Protein AF-A0A356KCU0-F1 (afdb_monomer)

Mean predicted aligned error: 17.19 Å

Sequence (304 aa):
MSVVNVQDLQTGQVYPLRLGESLRIGRQDPTSQPDLPCKDPHVSRRHCELQLVAGNRIRVRDTSSYGTYINEQKVDREAYARAGDRLRLGYKYTVVILEPVAAGMPTQLEGRKPGAGDETVLTVTPGHAPSQLGKYEIERELGQGGMGVVYKAYDPDRDQPCAIKVLRDSSEDDGAERFRREARLAQLLGDYPAIVKVYDWGQVGPRALYLVMDFVDGKSLTDHIREGLDRLIGSRLVSRTARAVAYAHDKGVVHRDLKPDNVLVTRDFQVRLTDFGIAKEDGSGLTLTGMAMGTPNYMAPEQI

Foldseek 3Di:
DFKKWKAWPVVRDIDIADAFGKFWEFDDDPVADGNHHDPDPQTHSGAWMWHQYPPQKIKIAGPHPQFKDWVNHTDDRIDIDHQQIWIDTHPRGIIGIHGDDDPDDDDDPDDDDDDDDDQPPPPVDPPDDDCDDVQWGFDAWPDADPFFTKTWTARPVVRDIKIKGKGDFDPDPCLVVLLVVLLVLQQVLCVDPQEWHFDDKDDRPPGIIMIITHDAAFAFQVVCVVVPPDPVLVVVLVVLVVVSQVSSVVSVAHQQADDSRQWTAHPVRGTYGHRRPSPDDDLDDDDPPNDPPYDVVPDDPVSD

Structure (mmCIF, N/CA/C/O backbone):
data_AF-A0A356KCU0-F1
#
_entry.id   AF-A0A356KCU0-F1
#
loop_
_atom_site.group_PDB
_atom_site.id
_atom_site.type_symbol
_atom_site.label_atom_id
_atom_site.label_alt_id
_atom_site.label_comp_id
_atom_site.label_asym_id
_atom_site.label_entity_id
_atom_site.label_seq_id
_atom_site.pdbx_PDB_ins_code
_atom_site.Cartn_x
_atom_site.Cartn_y
_atom_site.Cartn_z
_atom_site.occupancy
_atom_site.B_iso_or_equiv
_atom_site.auth_seq_id
_atom_site.auth_comp_id
_atom_site.auth_asym_id
_atom_site.auth_atom_id
_atom_site.pdbx_PDB_model_num
ATOM 1 N N . MET A 1 1 ? -23.916 -17.139 27.363 1.00 55.06 1 MET A N 1
ATOM 2 C CA . MET A 1 1 ? -24.875 -16.300 26.609 1.00 55.06 1 MET A CA 1
ATOM 3 C C . MET A 1 1 ? -24.138 -15.740 25.408 1.00 55.06 1 MET A C 1
ATOM 5 O O . MET A 1 1 ? -23.040 -15.238 25.606 1.00 55.06 1 MET A O 1
ATOM 9 N N . SER A 1 2 ? -24.673 -15.878 24.192 1.00 72.31 2 SER A N 1
ATOM 10 C CA . SER A 1 2 ? -24.026 -15.317 22.999 1.00 72.31 2 SER A CA 1
ATOM 11 C C . SER A 1 2 ? -24.052 -13.792 23.076 1.00 72.31 2 SER A C 1
ATOM 13 O O . SER A 1 2 ? -25.112 -13.195 23.273 1.00 72.31 2 SER A O 1
ATOM 15 N N . VAL A 1 3 ? -22.880 -13.184 22.962 1.00 80.69 3 VAL A N 1
ATOM 16 C CA . VAL A 1 3 ? -22.674 -11.737 22.903 1.00 80.69 3 VAL A CA 1
ATOM 17 C C . VAL A 1 3 ? -21.734 -11.470 21.741 1.00 80.69 3 VAL A C 1
ATOM 19 O O . VAL A 1 3 ? -20.893 -12.305 21.442 1.00 80.69 3 VAL A O 1
ATOM 22 N N . VAL A 1 4 ? -21.897 -10.349 21.059 1.00 84.50 4 VAL A N 1
ATOM 23 C CA . VAL A 1 4 ? -20.941 -9.854 20.065 1.00 84.50 4 VAL A CA 1
ATOM 24 C C . VAL A 1 4 ? -20.615 -8.413 20.405 1.00 84.50 4 VAL A C 1
ATOM 26 O O . VAL A 1 4 ? -21.396 -7.740 21.075 1.00 84.50 4 VAL A O 1
ATOM 29 N N . ASN A 1 5 ? -19.465 -7.938 19.960 1.00 85.56 5 ASN A N 1
ATOM 30 C CA . ASN A 1 5 ? -19.033 -6.573 20.215 1.00 85.56 5 ASN A CA 1
ATOM 31 C C . ASN A 1 5 ? -19.123 -5.779 18.916 1.00 85.56 5 ASN A C 1
ATOM 33 O O . ASN A 1 5 ? -18.565 -6.189 17.908 1.00 85.56 5 ASN A O 1
ATOM 37 N N . VAL A 1 6 ? -19.817 -4.648 18.916 1.00 85.25 6 VAL A N 1
ATOM 38 C CA . VAL A 1 6 ? -19.830 -3.722 17.779 1.00 85.25 6 VAL A CA 1
ATOM 39 C C . VAL A 1 6 ? -18.851 -2.604 18.098 1.00 85.25 6 VAL A C 1
ATOM 41 O O . VAL A 1 6 ? -19.077 -1.852 19.041 1.00 85.25 6 VAL A O 1
ATOM 44 N N . GLN A 1 7 ? -17.750 -2.504 17.359 1.00 82.38 7 GLN A N 1
ATOM 45 C CA . GLN A 1 7 ? -16.756 -1.453 17.557 1.00 82.38 7 GLN A CA 1
ATOM 46 C C . GLN A 1 7 ? -16.932 -0.345 16.523 1.00 82.38 7 GLN A C 1
ATOM 48 O O . GLN A 1 7 ? -16.962 -0.592 15.318 1.00 82.38 7 GLN A O 1
ATOM 53 N N . ASP A 1 8 ? -17.013 0.887 17.006 1.00 83.94 8 ASP A N 1
ATOM 54 C CA . ASP A 1 8 ? -16.930 2.091 16.193 1.00 83.94 8 ASP A CA 1
ATOM 55 C C . ASP A 1 8 ? -15.467 2.353 15.804 1.00 83.94 8 ASP A C 1
ATOM 57 O O . ASP A 1 8 ? -14.620 2.567 16.671 1.00 83.94 8 ASP A O 1
ATOM 61 N N . LEU A 1 9 ? -15.153 2.346 14.504 1.00 70.19 9 LEU A N 1
ATOM 62 C CA . LEU A 1 9 ? -13.777 2.539 14.031 1.00 70.19 9 LEU A CA 1
ATOM 63 C C . LEU A 1 9 ? -13.319 4.002 14.069 1.00 70.19 9 LEU A C 1
ATOM 65 O O . LEU A 1 9 ? -12.126 4.273 13.952 1.00 70.19 9 LEU A O 1
ATOM 69 N N . GLN A 1 10 ? -14.242 4.954 14.205 1.00 74.56 10 GLN A N 1
ATOM 70 C CA . GLN A 1 10 ? -13.917 6.369 14.341 1.00 74.56 10 GLN A CA 1
ATOM 71 C C . GLN A 1 10 ? -13.526 6.724 15.779 1.00 74.56 10 GLN A C 1
ATOM 73 O O . GLN A 1 10 ? -12.657 7.571 15.977 1.00 74.56 10 GLN A O 1
ATOM 78 N N . THR A 1 11 ? -14.176 6.113 16.773 1.00 75.00 11 THR A N 1
ATOM 79 C CA . THR A 1 11 ? -13.967 6.434 18.198 1.00 75.00 11 THR A CA 1
ATOM 80 C C . THR A 1 11 ? -13.214 5.350 18.967 1.00 75.00 11 THR A C 1
ATOM 82 O O . THR A 1 11 ? -12.727 5.607 20.065 1.00 75.00 11 THR A O 1
ATOM 85 N N . GLY A 1 12 ? -13.124 4.138 18.416 1.00 69.06 12 GLY A N 1
ATOM 86 C CA . GLY A 1 12 ? -12.609 2.950 19.093 1.00 69.06 12 GLY A CA 1
ATOM 87 C C . GLY A 1 12 ? -13.575 2.356 20.124 1.00 69.06 12 GLY A C 1
ATOM 88 O O . GLY A 1 12 ? -13.275 1.300 20.683 1.00 69.06 12 GLY A O 1
ATOM 89 N N . GLN A 1 13 ? -14.721 2.999 20.378 1.00 73.69 13 GLN A N 1
ATOM 90 C CA . GLN A 1 13 ? -15.675 2.591 21.404 1.00 73.69 13 GLN A CA 1
ATOM 91 C C . GLN A 1 13 ? -16.367 1.277 21.028 1.00 73.69 13 GLN A C 1
ATOM 93 O O . GLN A 1 13 ? -16.769 1.070 19.882 1.00 73.69 13 GLN A O 1
ATOM 98 N N . VAL A 1 14 ? -16.514 0.390 22.012 1.00 78.56 14 VAL A N 1
ATOM 99 C CA . VAL A 1 14 ? -17.109 -0.938 21.839 1.00 78.56 14 VAL A CA 1
ATOM 100 C C . VAL A 1 14 ? -18.474 -0.996 22.512 1.00 78.56 14 VAL A C 1
ATOM 102 O O . VAL A 1 14 ? -18.628 -0.615 23.672 1.00 78.56 14 VAL A O 1
ATOM 105 N N . TYR A 1 15 ? -19.453 -1.516 21.781 1.00 87.50 15 TYR A N 1
ATOM 106 C CA . TYR A 1 15 ? -20.840 -1.655 22.195 1.00 87.50 15 TYR A CA 1
ATOM 107 C C . TYR A 1 15 ? -21.198 -3.145 22.223 1.00 87.50 15 TYR A C 1
ATOM 109 O O . TYR A 1 15 ? -21.322 -3.762 21.160 1.00 87.50 15 TYR A O 1
ATOM 117 N N . PRO A 1 16 ? -21.324 -3.760 23.410 1.00 87.62 16 PRO A N 1
ATOM 118 C CA . PRO A 1 16 ? -21.720 -5.157 23.508 1.00 87.62 16 PRO A CA 1
ATOM 119 C C . PRO A 1 16 ? -23.188 -5.317 23.100 1.00 87.62 16 PRO A C 1
ATOM 121 O O . PRO A 1 16 ? -24.044 -4.539 23.512 1.00 87.62 16 PRO A O 1
ATOM 124 N N . LEU A 1 17 ? -23.476 -6.354 22.319 1.00 87.69 17 LEU A N 1
ATOM 125 C CA . LEU A 1 17 ? -24.806 -6.703 21.832 1.00 87.69 17 LEU A CA 1
ATOM 126 C C . LEU A 1 17 ? -25.105 -8.155 22.205 1.00 87.69 17 LEU A C 1
ATOM 128 O O . LEU A 1 17 ? -24.455 -9.078 21.704 1.00 87.69 17 LEU A O 1
ATOM 132 N N . ARG A 1 18 ? -26.063 -8.376 23.109 1.00 89.12 18 ARG A N 1
ATOM 133 C CA . ARG A 1 18 ? -26.413 -9.722 23.589 1.00 89.12 18 ARG A CA 1
ATOM 134 C C . ARG A 1 18 ? -27.561 -10.321 22.788 1.00 89.12 18 ARG A C 1
ATOM 136 O O . ARG A 1 18 ? -28.313 -9.623 22.114 1.00 89.12 18 ARG A O 1
ATOM 143 N N . LEU A 1 19 ? -27.696 -11.644 22.860 1.00 87.69 19 LEU A N 1
ATOM 144 C CA . LEU A 1 19 ? -28.742 -12.370 22.144 1.00 87.69 19 LEU A CA 1
ATOM 145 C C . LEU A 1 19 ? -30.131 -11.816 22.507 1.00 87.69 19 LEU A C 1
ATOM 147 O O . LEU A 1 19 ? -30.515 -11.827 23.675 1.00 87.69 19 LEU A O 1
ATOM 151 N N . GLY A 1 20 ? -30.879 -11.367 21.498 1.00 84.00 20 GLY A N 1
ATOM 152 C CA . GLY A 1 20 ? -32.204 -10.760 21.652 1.00 84.00 20 GLY A CA 1
ATOM 153 C C . GLY A 1 20 ? -32.206 -9.236 21.827 1.00 84.00 20 GLY A C 1
ATOM 154 O O . GLY A 1 20 ? -33.248 -8.626 21.586 1.00 84.00 20 GLY A O 1
ATOM 155 N N . GLU A 1 21 ? 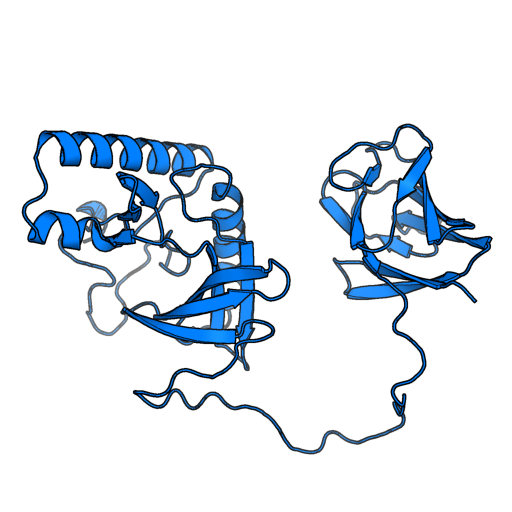-31.072 -8.615 22.164 1.00 90.44 21 GLU A N 1
ATOM 156 C CA . GLU A 1 21 ? -30.933 -7.155 22.250 1.00 90.44 21 GLU A CA 1
ATOM 157 C C . GLU A 1 21 ? -30.767 -6.524 20.865 1.00 90.44 21 GLU A C 1
ATOM 159 O O . GLU A 1 21 ? -30.233 -7.150 19.942 1.00 90.44 21 GLU A O 1
ATOM 164 N N . SER A 1 22 ? -31.197 -5.266 20.750 1.00 92.94 22 SER A N 1
ATOM 165 C CA . SER A 1 22 ? -30.992 -4.426 19.571 1.00 92.94 22 SER A CA 1
ATOM 166 C C . SER A 1 22 ? -30.075 -3.244 19.898 1.00 92.94 22 SER A C 1
ATOM 168 O O . SER A 1 22 ? -30.222 -2.627 20.949 1.00 92.94 22 SER A O 1
ATOM 170 N N . LEU A 1 23 ? -29.182 -2.894 18.973 1.00 95.06 23 LEU A N 1
ATOM 171 C CA . LEU A 1 23 ? -28.334 -1.704 19.004 1.00 95.06 23 LEU A CA 1
ATOM 172 C C . LEU A 1 23 ? -28.732 -0.778 17.852 1.00 95.06 23 LEU A C 1
ATOM 174 O O . LEU A 1 23 ? -28.541 -1.109 16.678 1.00 95.06 23 LEU A O 1
ATOM 178 N N . ARG A 1 24 ? -29.289 0.391 18.171 1.00 95.69 24 ARG A N 1
ATOM 179 C CA . ARG A 1 24 ? -29.671 1.404 17.181 1.00 95.69 24 ARG A CA 1
ATOM 180 C C . ARG A 1 24 ? -28.490 2.316 16.908 1.00 95.69 24 ARG A C 1
ATOM 182 O O . ARG A 1 24 ? -27.951 2.935 17.824 1.00 95.69 24 ARG A O 1
ATOM 189 N N . ILE A 1 25 ? -28.143 2.445 15.635 1.00 94.69 25 ILE A N 1
ATOM 190 C CA . ILE A 1 25 ? -27.055 3.298 15.172 1.00 94.69 25 ILE A CA 1
ATOM 191 C C . ILE A 1 25 ? -27.638 4.492 14.422 1.00 94.69 25 ILE A C 1
ATOM 193 O O . ILE A 1 25 ? -28.536 4.355 13.580 1.00 94.69 25 ILE A O 1
ATOM 197 N N . GLY A 1 26 ? -27.131 5.686 14.711 1.00 92.94 26 GLY A N 1
ATOM 198 C CA . GLY A 1 26 ? -27.612 6.889 14.052 1.00 92.94 26 GLY A CA 1
ATOM 199 C C . GLY A 1 26 ? -26.827 8.135 14.409 1.00 92.94 26 GLY A C 1
ATOM 200 O O . GLY A 1 26 ? -25.968 8.137 15.287 1.00 92.94 26 GLY A O 1
ATOM 201 N N . ARG A 1 27 ? -27.129 9.225 13.710 1.00 91.94 27 ARG A N 1
ATOM 202 C CA . ARG A 1 27 ? -26.533 10.523 14.016 1.00 91.94 27 ARG A CA 1
ATOM 203 C C . ARG A 1 27 ? -27.153 11.116 15.277 1.00 91.94 27 ARG A C 1
ATOM 205 O O . ARG A 1 27 ? -28.378 11.191 15.378 1.00 91.94 27 ARG A O 1
ATOM 212 N N . GLN A 1 28 ? -26.304 11.554 16.203 1.00 84.12 28 GLN A N 1
ATOM 213 C CA . GLN A 1 28 ? -26.741 12.188 17.444 1.00 84.12 28 GLN A CA 1
ATOM 214 C C . GLN A 1 28 ? -27.261 13.604 17.178 1.00 84.12 28 GLN A C 1
ATOM 216 O O . GLN A 1 28 ? -26.594 14.406 16.523 1.00 84.12 28 GLN A O 1
ATOM 221 N N . ASP A 1 29 ? -28.440 13.918 17.712 1.00 78.81 29 ASP A N 1
ATOM 222 C CA . ASP A 1 29 ? -28.991 15.273 17.738 1.00 78.81 29 ASP A CA 1
ATOM 223 C C . ASP A 1 29 ? -29.912 15.461 18.962 1.00 78.81 29 ASP A C 1
ATOM 225 O O . ASP A 1 29 ? -30.214 14.484 19.652 1.00 78.81 29 ASP A O 1
ATOM 229 N N . PRO A 1 30 ? -30.375 16.689 19.269 1.00 77.31 30 PRO A N 1
ATOM 230 C CA . PRO A 1 30 ? -31.210 16.946 20.447 1.00 77.31 30 PRO A CA 1
ATOM 231 C C . PRO A 1 30 ? -32.526 16.149 20.509 1.00 77.31 30 PRO A C 1
ATOM 233 O O . PRO A 1 30 ? -33.139 16.068 21.568 1.00 77.31 30 PRO A O 1
ATOM 236 N N . THR A 1 31 ? -32.971 15.570 19.390 1.00 74.88 31 THR A N 1
ATOM 237 C CA . THR A 1 31 ? -34.225 14.815 19.248 1.00 74.88 31 THR A CA 1
ATOM 238 C C . THR A 1 31 ? -34.018 13.306 19.070 1.00 74.88 31 THR A C 1
ATOM 240 O O . THR A 1 31 ? -34.995 12.559 19.038 1.00 74.88 31 THR A O 1
ATOM 243 N N . SER A 1 32 ? -32.769 12.841 18.949 1.00 74.94 32 SER A N 1
ATOM 244 C CA . SER A 1 32 ? -32.415 11.454 18.644 1.00 74.94 32 SER A CA 1
ATOM 245 C C . SER A 1 32 ? -31.202 11.005 19.459 1.00 74.94 32 SER A C 1
ATOM 247 O O . SER A 1 32 ? -30.085 11.486 19.259 1.00 74.94 32 SER A O 1
ATOM 249 N N . GLN A 1 33 ? -31.424 10.040 20.354 1.00 81.50 33 GLN A N 1
ATOM 250 C CA . GLN A 1 33 ? -30.386 9.389 21.158 1.00 81.50 33 GLN A CA 1
ATOM 251 C C . GLN A 1 33 ? -30.262 7.915 20.741 1.00 81.50 33 GLN A C 1
ATOM 253 O O . GLN A 1 33 ? -30.954 7.059 21.298 1.00 81.50 33 GLN A O 1
ATOM 258 N N . PRO A 1 34 ? -29.460 7.614 19.706 1.00 90.31 34 PRO A N 1
ATOM 259 C CA . PRO A 1 34 ? -29.140 6.239 19.335 1.00 90.31 34 PRO A CA 1
ATOM 260 C C . PRO A 1 34 ? -28.238 5.590 20.391 1.00 90.31 34 PRO A C 1
ATOM 262 O O . PRO A 1 34 ? -27.527 6.278 21.124 1.00 90.31 34 PRO A O 1
ATOM 265 N N . ASP A 1 35 ? -28.237 4.259 20.425 1.00 91.81 35 ASP A N 1
ATOM 266 C CA . ASP A 1 35 ? -27.398 3.485 21.341 1.00 91.81 35 ASP A CA 1
ATOM 267 C C . ASP A 1 35 ? -25.912 3.583 20.926 1.00 91.81 35 ASP A C 1
ATOM 269 O O . ASP A 1 35 ? -25.032 3.672 21.780 1.00 91.81 35 ASP A O 1
ATOM 273 N N . LEU A 1 36 ? -25.645 3.667 19.612 1.00 91.38 36 LEU A N 1
ATOM 274 C CA . LEU A 1 36 ? -24.352 4.051 19.029 1.00 91.38 36 LEU A CA 1
ATOM 275 C C . LEU A 1 36 ? -24.484 5.416 18.318 1.00 91.38 36 LEU A C 1
ATOM 277 O O . LEU A 1 36 ? -25.032 5.480 17.208 1.00 91.38 36 LEU A O 1
ATOM 281 N N . PRO A 1 37 ? -24.015 6.517 18.938 1.00 90.25 37 PRO A N 1
ATOM 282 C CA . PRO A 1 37 ? -24.074 7.854 18.357 1.00 90.25 37 PRO A CA 1
ATOM 283 C C . PRO A 1 37 ? -22.940 8.127 17.367 1.00 90.25 37 PRO A C 1
ATOM 285 O O . PRO A 1 37 ? -21.762 8.074 17.703 1.00 90.25 37 PRO A O 1
ATOM 288 N N . CYS A 1 38 ? -23.310 8.536 16.156 1.00 85.00 38 CYS A N 1
ATOM 289 C CA . CYS A 1 38 ? -22.388 8.968 15.112 1.00 85.00 38 CYS A CA 1
ATOM 290 C C . CYS A 1 38 ? -22.407 10.497 14.965 1.00 85.00 38 CYS A C 1
ATOM 292 O O . CYS A 1 38 ? -23.462 11.132 15.062 1.00 85.00 38 CYS A O 1
ATOM 294 N N . LYS A 1 39 ? -21.254 11.098 14.648 1.00 82.25 39 LYS A N 1
ATOM 295 C CA . LYS A 1 39 ? -21.136 12.541 14.342 1.00 82.25 39 LYS A CA 1
ATOM 296 C C . LYS A 1 39 ? -21.119 12.863 12.840 1.00 82.25 39 LYS A C 1
ATOM 298 O O . LYS A 1 39 ? -21.074 14.031 12.469 1.00 82.25 39 LYS A O 1
ATOM 303 N N . ASP A 1 40 ? -21.154 11.854 11.968 1.00 77.94 40 ASP A N 1
ATOM 304 C CA . ASP A 1 40 ? -21.090 12.063 10.517 1.00 77.94 40 ASP A CA 1
ATOM 305 C C . ASP A 1 40 ? -22.424 12.616 9.971 1.00 77.94 40 ASP A C 1
ATOM 307 O O . ASP A 1 40 ? -23.479 12.014 10.200 1.00 77.94 40 ASP A O 1
ATOM 311 N N . PRO A 1 41 ? -22.413 13.740 9.228 1.00 80.44 41 PRO A N 1
ATOM 312 C CA . PRO A 1 41 ? -23.629 14.345 8.690 1.00 80.44 41 PRO A CA 1
ATOM 313 C C . PRO A 1 41 ? -24.371 13.461 7.676 1.00 80.44 41 PRO A C 1
ATOM 315 O O . PRO A 1 41 ? -25.578 13.650 7.513 1.00 80.44 41 PRO A O 1
ATOM 318 N N . HIS A 1 42 ? -23.700 12.498 7.039 1.00 78.69 42 HIS A N 1
ATOM 319 C CA . HIS A 1 42 ? -24.287 11.570 6.066 1.00 78.69 42 HIS A CA 1
ATOM 320 C C . HIS A 1 42 ? -24.838 10.290 6.701 1.00 78.69 42 HIS A C 1
ATOM 322 O O . HIS A 1 42 ? -25.412 9.445 6.013 1.00 78.69 42 HIS A O 1
ATOM 328 N N . VAL A 1 43 ? -24.706 10.140 8.018 1.00 88.56 43 VAL A N 1
ATOM 329 C CA . VAL A 1 43 ? -25.429 9.118 8.766 1.00 88.56 43 VAL A CA 1
ATOM 330 C C . VAL A 1 43 ? -26.816 9.681 9.105 1.00 88.56 43 VAL A C 1
ATOM 332 O O . VAL A 1 43 ? -26.948 10.742 9.711 1.00 88.56 43 VAL A O 1
ATOM 335 N N . SER A 1 44 ? -27.887 9.000 8.683 1.00 90.44 44 SER A N 1
ATOM 336 C CA . SER A 1 44 ? -29.256 9.327 9.102 1.00 90.44 44 SER A CA 1
ATOM 337 C C . SER A 1 44 ? -29.416 9.283 10.630 1.00 90.44 44 SER A C 1
ATOM 339 O O . SER A 1 44 ? -28.785 8.487 11.319 1.00 90.44 44 SER A O 1
ATOM 341 N N . ARG A 1 45 ? -30.313 10.117 11.170 1.00 90.62 45 ARG A N 1
ATOM 342 C CA . ARG A 1 45 ? -30.626 10.189 12.616 1.00 90.62 45 ARG A CA 1
ATOM 343 C C . ARG A 1 45 ? -31.034 8.837 13.204 1.00 90.62 45 ARG A C 1
ATOM 345 O O . ARG A 1 45 ? -30.641 8.490 14.309 1.00 90.62 45 ARG A O 1
ATOM 352 N N . ARG A 1 46 ? -31.784 8.068 12.413 1.00 91.69 46 ARG A N 1
ATOM 353 C CA . ARG A 1 46 ? -32.033 6.636 12.586 1.00 91.69 46 ARG A CA 1
ATOM 354 C C . ARG A 1 46 ? -31.470 5.966 11.340 1.00 91.69 46 ARG A C 1
ATOM 356 O O . ARG A 1 46 ? -32.048 6.130 10.269 1.00 91.69 46 ARG A O 1
ATOM 363 N N . HIS A 1 47 ? -30.288 5.364 11.441 1.00 93.94 47 HIS A N 1
ATOM 364 C CA . HIS A 1 47 ? -29.602 4.811 10.277 1.00 93.94 47 HIS A CA 1
ATOM 365 C C . HIS A 1 47 ? -29.942 3.338 10.124 1.00 93.94 47 HIS A C 1
ATOM 367 O O . HIS A 1 47 ? -30.641 2.952 9.190 1.00 93.94 47 HIS A O 1
ATOM 373 N N . CYS A 1 48 ? -29.522 2.532 11.090 1.00 96.12 48 CYS A N 1
ATOM 374 C CA . CYS A 1 48 ? -29.784 1.107 11.094 1.00 96.12 48 CYS A CA 1
ATOM 375 C C . CYS A 1 48 ? -29.956 0.577 12.517 1.00 96.12 48 CYS A C 1
ATOM 377 O O . CYS A 1 48 ? -29.634 1.240 13.505 1.00 96.12 48 CYS A O 1
ATOM 379 N N . GLU A 1 49 ? -30.501 -0.628 12.604 1.00 97.12 49 GLU A N 1
ATOM 380 C CA . GLU A 1 49 ? -30.654 -1.382 13.841 1.00 97.12 49 GLU A CA 1
ATOM 381 C C . GLU A 1 49 ? -29.960 -2.734 13.678 1.00 97.12 49 GLU A C 1
ATOM 383 O O . GLU A 1 49 ? -30.189 -3.443 12.693 1.00 97.12 49 GLU A O 1
ATOM 388 N N . LEU A 1 50 ? -29.100 -3.074 14.635 1.00 96.50 50 LEU A N 1
ATOM 389 C CA . LEU A 1 50 ? -28.439 -4.371 14.721 1.00 96.50 50 LEU A CA 1
ATOM 390 C C . LEU A 1 50 ? -29.123 -5.206 15.790 1.00 96.50 50 LEU A C 1
ATOM 392 O O . LEU A 1 50 ? -29.325 -4.709 16.888 1.00 96.50 50 LEU A O 1
ATOM 396 N N . GLN A 1 51 ? -29.430 -6.470 15.516 1.00 95.69 51 GLN A N 1
ATOM 397 C CA . GLN A 1 51 ? -29.965 -7.384 16.524 1.00 95.69 51 GLN A CA 1
ATOM 398 C C . GLN A 1 51 ? -29.237 -8.723 16.470 1.00 95.69 51 GLN A C 1
ATOM 400 O O . GLN A 1 51 ? -29.218 -9.371 15.421 1.00 95.69 51 GLN A O 1
ATOM 405 N N . LEU A 1 52 ? -28.665 -9.165 17.593 1.00 90.31 52 LEU A N 1
ATOM 406 C CA . LEU A 1 52 ? -28.067 -10.497 17.667 1.00 90.31 52 LEU A CA 1
ATOM 407 C C . LEU A 1 52 ? -29.189 -11.540 17.752 1.00 90.31 52 LEU A C 1
ATOM 409 O O . LEU A 1 52 ? -29.977 -11.551 18.701 1.00 90.31 52 LEU A O 1
ATOM 413 N N . VAL A 1 53 ? -29.259 -12.419 16.752 1.00 89.88 53 VAL A N 1
ATOM 414 C CA . VAL A 1 53 ? -30.240 -13.507 16.657 1.00 89.88 53 VAL A CA 1
ATOM 415 C C . VAL A 1 53 ? -29.566 -14.873 16.824 1.00 89.88 53 VAL A C 1
ATOM 417 O O . VAL A 1 53 ? -28.338 -14.990 16.869 1.00 89.88 53 VAL A O 1
ATOM 420 N N . ALA A 1 54 ? -30.376 -15.928 16.938 1.00 81.88 54 ALA A N 1
ATOM 421 C CA . ALA A 1 54 ? -29.880 -17.294 17.076 1.00 81.88 54 ALA A CA 1
ATOM 422 C C . ALA A 1 54 ? -28.907 -17.675 15.940 1.00 81.88 54 ALA A C 1
ATOM 424 O O . ALA A 1 54 ? -29.033 -17.216 14.803 1.00 81.88 54 ALA A O 1
ATOM 425 N N . GLY A 1 55 ? -27.928 -18.528 16.257 1.00 76.62 55 GLY A N 1
ATOM 426 C CA . GLY A 1 55 ? -26.881 -18.930 15.309 1.00 76.62 55 GLY A CA 1
ATOM 427 C C . GLY A 1 55 ? -25.755 -17.904 15.127 1.00 76.62 55 GLY A C 1
ATOM 428 O O . GLY A 1 55 ? -25.077 -17.941 14.107 1.00 76.62 55 GLY A O 1
ATOM 429 N N . ASN A 1 56 ? -25.569 -16.992 16.092 1.00 73.69 56 ASN A N 1
ATOM 430 C CA . ASN A 1 56 ? -24.515 -15.966 16.105 1.00 73.69 56 ASN A CA 1
ATOM 431 C C . ASN A 1 56 ? -24.522 -15.047 14.868 1.00 73.69 56 ASN A C 1
ATOM 433 O O . ASN A 1 56 ? -23.480 -14.616 14.376 1.00 73.69 56 ASN A O 1
ATOM 437 N N . ARG A 1 57 ? -25.720 -14.775 14.338 1.00 86.31 57 ARG A N 1
ATOM 438 C CA . ARG A 1 57 ? -25.933 -13.856 13.216 1.00 86.31 57 ARG A CA 1
ATOM 439 C C . ARG A 1 57 ? -26.462 -12.539 13.746 1.00 86.31 57 ARG A C 1
ATOM 441 O O . ARG A 1 57 ? -27.291 -12.522 14.653 1.00 86.31 57 ARG A O 1
ATOM 448 N N . ILE A 1 58 ? -26.043 -11.445 13.134 1.00 91.44 58 ILE A N 1
ATOM 449 C CA . ILE A 1 58 ? -26.559 -10.118 13.445 1.00 91.44 58 ILE A CA 1
ATOM 450 C C . ILE A 1 58 ? -27.476 -9.700 12.325 1.00 91.44 58 ILE A C 1
ATOM 452 O O . ILE A 1 58 ? -27.058 -9.532 11.183 1.00 91.44 58 ILE A O 1
ATOM 456 N N . ARG A 1 59 ? -28.750 -9.557 12.656 1.00 95.62 59 ARG A N 1
ATOM 457 C CA . ARG A 1 59 ? -29.723 -8.969 11.755 1.00 95.62 59 ARG A CA 1
ATOM 458 C C . ARG A 1 59 ? -29.441 -7.475 11.654 1.00 95.62 59 ARG A C 1
ATOM 460 O O . ARG A 1 59 ? -29.423 -6.796 12.673 1.00 95.62 59 ARG A O 1
ATOM 467 N N . VAL A 1 60 ? -29.224 -6.992 10.439 1.00 96.62 60 VAL A N 1
ATOM 468 C CA . VAL A 1 60 ? -28.964 -5.590 10.111 1.00 96.62 60 VAL A CA 1
ATOM 469 C C . VAL A 1 60 ? -30.186 -5.058 9.384 1.00 96.62 60 VAL A C 1
ATOM 471 O O . VAL A 1 60 ? -30.459 -5.483 8.263 1.00 96.62 60 VAL A O 1
ATOM 474 N N . ARG A 1 61 ? -30.925 -4.141 10.006 1.00 97.25 61 ARG A N 1
ATOM 475 C CA . ARG A 1 61 ? -32.072 -3.475 9.384 1.00 97.25 61 ARG A CA 1
ATOM 476 C C . ARG A 1 61 ? -31.699 -2.057 8.983 1.00 97.25 61 ARG A C 1
ATOM 478 O O . ARG A 1 61 ? -31.385 -1.243 9.848 1.00 97.25 61 ARG A O 1
ATOM 485 N N . ASP A 1 62 ? -31.760 -1.761 7.691 1.00 94.62 62 ASP A N 1
ATOM 486 C CA . ASP A 1 62 ? -31.485 -0.434 7.147 1.00 94.62 62 ASP A CA 1
ATOM 487 C C . ASP A 1 62 ? -32.761 0.417 7.111 1.00 94.62 62 ASP A C 1
ATOM 489 O O . ASP A 1 62 ? -33.795 0.012 6.579 1.00 94.62 62 ASP A O 1
ATOM 493 N N . THR A 1 63 ? -32.681 1.617 7.679 1.00 93.00 63 THR A N 1
ATOM 494 C CA . THR A 1 63 ? -33.743 2.640 7.659 1.00 93.00 63 THR A CA 1
ATOM 495 C C . THR A 1 63 ? -33.218 3.990 7.169 1.00 93.00 63 THR A C 1
ATOM 497 O O . THR A 1 63 ? -33.884 5.018 7.299 1.00 93.00 63 THR A O 1
ATOM 500 N N . SER A 1 64 ? -31.999 3.994 6.632 1.00 91.75 64 SER A N 1
ATOM 501 C CA . SER A 1 64 ? -31.267 5.199 6.285 1.00 91.75 64 SER A CA 1
ATOM 502 C C . SER A 1 64 ? -31.630 5.734 4.902 1.00 91.75 64 SER A C 1
ATOM 504 O O . SER A 1 64 ? -32.200 5.050 4.055 1.00 91.75 64 SER A O 1
ATOM 506 N N . SER A 1 65 ? -31.254 6.988 4.654 1.00 84.19 65 SER A N 1
ATOM 507 C CA . SER A 1 65 ? -31.408 7.622 3.339 1.00 84.19 65 SER A CA 1
ATOM 508 C C . SER A 1 65 ? -30.230 7.327 2.402 1.00 84.19 65 SER A C 1
ATOM 510 O O . SER A 1 65 ? -30.394 7.378 1.188 1.00 84.19 65 SER A O 1
ATOM 512 N N . TYR A 1 66 ? -29.050 7.027 2.957 1.00 78.31 66 TYR A N 1
ATOM 513 C CA . TYR A 1 66 ? -27.793 6.857 2.207 1.00 78.31 66 TYR A CA 1
ATOM 514 C C . TYR A 1 66 ? -27.307 5.402 2.124 1.00 78.31 66 TYR A C 1
ATOM 516 O O . TYR A 1 66 ? -26.323 5.111 1.441 1.00 78.31 66 TYR A O 1
ATOM 524 N N . GLY A 1 67 ? -28.033 4.485 2.757 1.00 88.00 67 GLY A N 1
ATOM 525 C CA . GLY A 1 67 ? -27.786 3.055 2.712 1.00 88.00 67 GLY A CA 1
ATOM 526 C C . GLY A 1 67 ? -26.831 2.566 3.797 1.00 88.00 67 GLY A C 1
ATOM 527 O O . GLY A 1 67 ? -25.850 3.227 4.146 1.00 88.00 67 GLY A O 1
ATOM 528 N N . THR A 1 68 ? -27.103 1.349 4.254 1.00 91.25 68 THR A N 1
ATOM 529 C CA . THR A 1 68 ? -26.193 0.513 5.041 1.00 91.25 68 THR A CA 1
ATOM 530 C C . THR A 1 68 ? -25.566 -0.547 4.133 1.00 91.25 68 THR A C 1
ATOM 532 O O . THR A 1 68 ? -26.244 -1.112 3.274 1.00 91.25 68 THR A O 1
ATOM 535 N N . TYR A 1 69 ? -24.281 -0.837 4.317 1.00 89.44 69 TYR A N 1
ATOM 536 C CA . TYR A 1 69 ? -23.538 -1.817 3.522 1.00 89.44 69 TYR A CA 1
ATOM 537 C C . TYR A 1 69 ? -22.825 -2.800 4.448 1.00 89.44 69 TYR A C 1
ATOM 539 O O . TYR A 1 69 ? -22.228 -2.373 5.432 1.00 89.44 69 TYR A O 1
ATOM 547 N N . ILE A 1 70 ? -22.855 -4.091 4.121 1.00 88.81 70 ILE A N 1
ATOM 548 C CA . ILE A 1 70 ? -22.080 -5.146 4.789 1.00 88.81 70 ILE A CA 1
ATOM 549 C C . ILE A 1 70 ? -21.009 -5.594 3.796 1.00 88.81 70 ILE A C 1
ATOM 551 O O . ILE A 1 70 ? -21.356 -6.033 2.703 1.00 88.81 70 ILE A O 1
ATOM 555 N N . ASN A 1 71 ? -19.726 -5.459 4.140 1.00 83.62 71 ASN A N 1
ATOM 556 C CA . ASN A 1 71 ? -18.599 -5.795 3.257 1.00 83.62 71 ASN A CA 1
ATOM 557 C C . ASN A 1 71 ? -18.769 -5.216 1.834 1.00 83.62 71 ASN A C 1
ATOM 559 O O . ASN A 1 71 ? -18.640 -5.919 0.838 1.00 83.62 71 ASN A O 1
ATOM 563 N N . GLU A 1 72 ? -19.125 -3.929 1.754 1.00 80.19 72 GLU A N 1
ATOM 564 C CA . GLU A 1 72 ? -19.420 -3.181 0.518 1.00 80.19 72 GLU A CA 1
ATOM 565 C C . GLU A 1 72 ? -20.688 -3.593 -0.257 1.00 80.19 72 GLU A C 1
ATOM 567 O O . GLU A 1 72 ? -21.093 -2.893 -1.187 1.00 80.19 72 GLU A O 1
ATOM 572 N N . GLN A 1 73 ? -21.406 -4.636 0.166 1.00 85.44 73 GLN A N 1
ATOM 573 C CA . GLN A 1 73 ? -22.700 -5.002 -0.406 1.00 85.44 73 GLN A CA 1
ATOM 574 C C . GLN A 1 73 ? -23.842 -4.244 0.282 1.00 85.44 73 GLN A C 1
ATOM 576 O O . GLN A 1 73 ? -23.993 -4.284 1.503 1.00 85.44 73 GLN A O 1
ATOM 581 N N . LYS A 1 74 ? -24.671 -3.549 -0.506 1.00 88.81 74 LYS A N 1
ATOM 582 C CA . LYS A 1 74 ? -25.805 -2.769 0.010 1.00 88.81 74 LYS A CA 1
ATOM 583 C C . LYS A 1 74 ? -26.867 -3.679 0.636 1.00 88.81 74 LYS A C 1
ATOM 585 O O . LYS A 1 74 ? -27.267 -4.673 0.034 1.00 88.81 74 LYS A O 1
ATOM 590 N N . VAL A 1 75 ? -27.354 -3.297 1.812 1.00 91.44 75 VAL A N 1
ATOM 591 C CA . VAL A 1 75 ? -28.471 -3.951 2.500 1.00 91.44 75 VAL A CA 1
ATOM 592 C C . VAL A 1 75 ? -29.791 -3.461 1.903 1.00 91.44 75 VAL A C 1
ATOM 594 O O . VAL A 1 75 ? -30.071 -2.264 1.915 1.00 91.44 75 VAL A O 1
ATOM 597 N N . ASP A 1 76 ? -30.619 -4.376 1.395 1.00 90.81 76 ASP A N 1
ATOM 598 C CA . ASP A 1 76 ? -31.982 -4.060 0.951 1.00 90.81 76 ASP A CA 1
ATOM 599 C C . ASP A 1 76 ? -32.978 -4.303 2.091 1.00 90.81 76 ASP A C 1
ATOM 601 O O . ASP A 1 76 ? -33.462 -5.416 2.288 1.00 90.81 76 ASP A O 1
ATOM 605 N N . ARG A 1 77 ? -33.245 -3.247 2.872 1.00 86.19 77 ARG A N 1
ATOM 606 C CA . ARG A 1 77 ? -34.075 -3.209 4.097 1.00 86.19 77 ARG A CA 1
ATOM 607 C C . ARG A 1 77 ? -33.576 -4.071 5.256 1.00 86.19 77 ARG A C 1
ATOM 609 O O . ARG A 1 77 ? -33.518 -3.579 6.378 1.00 86.19 77 ARG A O 1
ATOM 616 N N . GLU A 1 78 ? -33.237 -5.332 5.025 1.00 95.75 78 GLU A N 1
ATOM 617 C CA . GLU A 1 78 ? -32.771 -6.261 6.051 1.00 95.75 78 GLU A CA 1
ATOM 618 C C . GLU A 1 78 ? -31.770 -7.271 5.467 1.00 95.75 78 GLU A C 1
ATOM 620 O O . GLU A 1 78 ? -31.986 -7.843 4.402 1.00 95.75 78 GLU A O 1
ATOM 625 N N . ALA A 1 79 ? -30.666 -7.499 6.174 1.00 93.31 79 ALA A N 1
ATOM 626 C CA . ALA A 1 79 ? -29.666 -8.514 5.849 1.00 93.31 79 ALA A CA 1
ATOM 627 C C . ALA A 1 79 ? -29.084 -9.114 7.135 1.00 93.31 79 ALA A C 1
ATOM 629 O O . ALA A 1 79 ? -29.433 -8.710 8.244 1.00 93.31 79 ALA A O 1
ATOM 630 N N . TYR A 1 80 ? -28.188 -10.089 6.998 1.00 92.00 80 TYR A N 1
ATOM 631 C CA . TYR A 1 80 ? -27.528 -10.720 8.136 1.00 92.00 80 TYR A CA 1
ATOM 632 C C . TYR A 1 80 ? -26.015 -10.635 7.996 1.00 92.00 80 TYR A C 1
ATOM 634 O O . TYR A 1 80 ? -25.469 -11.132 7.015 1.00 92.00 80 TYR A O 1
ATOM 642 N N . ALA A 1 81 ? -25.372 -10.085 9.017 1.00 88.88 81 ALA A N 1
ATOM 643 C CA . ALA A 1 81 ? -23.931 -10.073 9.201 1.00 88.88 81 ALA A CA 1
ATOM 644 C C . ALA A 1 81 ? -23.498 -11.139 10.224 1.00 88.88 81 ALA A C 1
ATOM 646 O O . ALA A 1 81 ? -24.322 -11.755 10.917 1.00 88.88 81 ALA A O 1
ATOM 647 N N . ARG A 1 82 ? -22.192 -11.352 10.321 1.00 84.81 82 ARG A N 1
ATOM 648 C CA . ARG A 1 82 ? -21.505 -12.199 11.298 1.00 84.81 82 ARG A CA 1
ATOM 649 C C . ARG A 1 82 ? -20.388 -11.406 11.971 1.00 84.81 82 ARG A C 1
ATOM 651 O O . ARG A 1 82 ? -20.055 -10.299 11.557 1.00 84.81 82 ARG A O 1
ATOM 658 N N . ALA A 1 83 ? -19.807 -11.978 13.018 1.00 78.31 83 ALA A N 1
ATOM 659 C CA . ALA A 1 83 ? -18.544 -11.470 13.532 1.00 78.31 83 ALA A CA 1
ATOM 660 C C . ALA A 1 83 ? -17.461 -11.500 12.439 1.00 78.31 83 ALA A C 1
ATOM 662 O O . ALA A 1 83 ? -17.439 -12.408 11.611 1.00 78.31 83 ALA A O 1
ATOM 663 N N . GLY A 1 84 ? -16.619 -10.470 12.420 1.00 71.81 84 GLY A N 1
ATOM 664 C CA . GLY A 1 84 ? -15.661 -10.163 11.360 1.00 71.81 84 GLY A CA 1
ATOM 665 C C . GLY A 1 84 ? -16.205 -9.226 10.275 1.00 71.81 84 GLY A C 1
ATOM 666 O O . GLY A 1 84 ? -15.415 -8.550 9.619 1.00 71.81 84 GLY A O 1
ATOM 667 N N . ASP A 1 85 ? -17.528 -9.127 10.098 1.00 79.75 85 ASP A N 1
ATOM 668 C CA . ASP A 1 85 ? -18.096 -8.291 9.039 1.00 79.75 85 ASP A CA 1
ATOM 669 C C . ASP A 1 85 ? -17.979 -6.795 9.352 1.00 79.75 85 ASP A C 1
ATOM 671 O O . ASP A 1 85 ? -18.181 -6.327 10.482 1.00 79.75 85 ASP A O 1
ATOM 675 N N . ARG A 1 86 ? -17.714 -6.024 8.294 1.00 80.56 86 ARG A N 1
ATOM 676 C CA . ARG A 1 86 ? -17.623 -4.567 8.328 1.00 80.56 86 ARG A CA 1
ATOM 677 C C . ARG A 1 86 ? -18.931 -3.951 7.848 1.00 80.56 86 ARG A C 1
ATOM 679 O O . ARG A 1 86 ? -19.372 -4.215 6.729 1.00 80.56 86 ARG A O 1
ATOM 686 N N . LEU A 1 87 ? -19.517 -3.077 8.662 1.00 85.19 87 LEU A N 1
ATOM 687 C CA . LEU A 1 87 ? -20.700 -2.306 8.297 1.00 85.19 87 LEU A CA 1
ATOM 688 C C . LEU A 1 87 ? -20.310 -0.868 7.966 1.00 85.19 87 LEU A C 1
ATOM 690 O O . LEU A 1 87 ? -19.844 -0.133 8.836 1.00 85.19 87 LEU A O 1
ATOM 694 N N . ARG A 1 88 ? -20.550 -0.446 6.722 1.00 92.50 88 ARG A N 1
ATOM 695 C CA . ARG A 1 88 ? -20.413 0.951 6.295 1.00 92.50 88 ARG A CA 1
ATOM 696 C C . ARG A 1 88 ? -21.784 1.627 6.289 1.00 92.50 88 ARG A C 1
ATOM 698 O O . ARG A 1 88 ? -22.716 1.142 5.652 1.00 92.50 88 ARG A O 1
ATOM 705 N N . LEU A 1 89 ? -21.905 2.744 7.000 1.00 85.69 89 LEU A N 1
ATOM 706 C CA . LEU A 1 89 ? -23.123 3.543 7.135 1.00 85.69 89 LEU A CA 1
ATOM 707 C C . LEU A 1 89 ? -22.977 4.822 6.306 1.00 85.69 89 LEU A C 1
ATOM 709 O O . LEU A 1 89 ? -22.043 5.610 6.506 1.00 85.69 89 LEU A O 1
ATOM 713 N N . GLY A 1 90 ? -23.882 5.030 5.350 1.00 79.69 90 GLY A N 1
ATOM 714 C CA . GLY A 1 90 ? -23.753 6.098 4.363 1.00 79.69 90 GLY A CA 1
ATOM 715 C C . GLY A 1 90 ? -22.452 5.960 3.568 1.00 79.69 90 GLY A C 1
ATOM 716 O O . GLY A 1 90 ? -22.107 4.876 3.100 1.00 79.69 90 GLY A O 1
ATOM 717 N N . TYR A 1 91 ? -21.705 7.053 3.408 1.00 64.12 91 TYR A N 1
ATOM 718 C CA . TYR A 1 91 ? -20.538 7.062 2.518 1.00 64.12 91 TYR A CA 1
ATOM 719 C C . TYR A 1 91 ? -19.250 6.506 3.131 1.00 64.12 91 TYR A C 1
ATOM 721 O O . TYR A 1 91 ? -18.423 5.980 2.394 1.00 64.12 91 TYR A O 1
A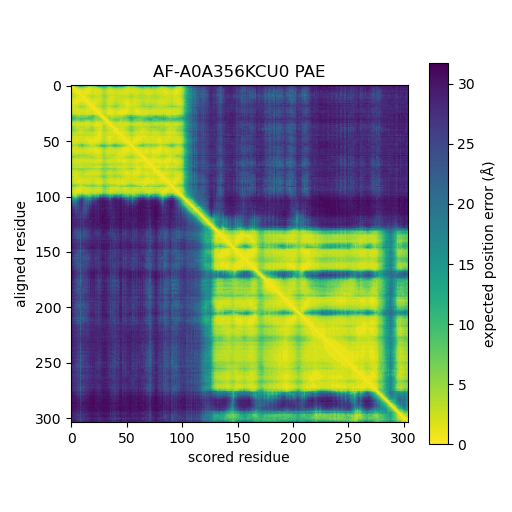TOM 729 N N . LYS A 1 92 ? -19.040 6.643 4.447 1.00 71.56 92 LYS A N 1
ATOM 730 C CA . LYS A 1 92 ? -17.715 6.384 5.050 1.00 71.56 92 LYS A CA 1
ATOM 731 C C . LYS A 1 92 ? -17.709 5.944 6.515 1.00 71.56 92 LYS A C 1
ATOM 733 O O . LYS A 1 92 ? -16.690 5.425 6.972 1.00 71.56 92 LYS A O 1
ATOM 738 N N . TYR A 1 93 ? -18.794 6.153 7.263 1.00 74.19 93 TYR A N 1
ATOM 739 C CA . TYR A 1 93 ? -18.823 5.775 8.677 1.00 74.19 93 TYR A CA 1
ATOM 740 C C . TYR A 1 93 ? -18.779 4.257 8.788 1.00 74.19 93 TYR A C 1
ATOM 742 O O . TYR A 1 93 ? -19.446 3.586 8.007 1.00 74.19 93 TYR A O 1
ATOM 750 N N . THR A 1 94 ? -17.974 3.703 9.691 1.00 67.94 94 THR A N 1
ATOM 751 C CA . THR A 1 94 ? -17.751 2.256 9.717 1.00 67.94 94 THR A CA 1
ATOM 752 C C . THR A 1 94 ? -17.786 1.727 11.138 1.00 67.94 94 THR A C 1
ATOM 754 O O . THR A 1 94 ? -17.037 2.192 11.989 1.00 67.94 94 THR A O 1
ATOM 757 N N . VAL A 1 95 ? -18.571 0.675 11.343 1.00 81.56 95 VAL A N 1
ATOM 758 C CA . VAL A 1 95 ? -18.477 -0.173 12.531 1.00 81.56 95 VAL A CA 1
ATOM 759 C C . VAL A 1 95 ? -18.059 -1.585 12.125 1.00 81.56 95 VAL A C 1
ATOM 761 O O . VAL A 1 95 ? -18.326 -2.019 11.001 1.00 81.56 95 VAL A O 1
ATOM 764 N N . VAL A 1 96 ? -17.396 -2.306 13.021 1.00 69.31 96 VAL A N 1
ATOM 765 C CA . VAL A 1 96 ? -17.024 -3.712 12.822 1.00 69.31 96 VAL A CA 1
ATOM 766 C C . VAL A 1 96 ? -17.676 -4.573 13.893 1.00 69.31 96 VAL A C 1
ATOM 768 O O . VAL A 1 96 ? -17.784 -4.164 15.050 1.00 69.31 96 VAL A O 1
ATOM 771 N N . ILE A 1 97 ? -18.136 -5.760 13.506 1.00 78.31 97 ILE A N 1
ATOM 772 C CA . ILE A 1 97 ? -18.619 -6.757 14.456 1.00 78.31 97 ILE A CA 1
ATOM 773 C C . ILE A 1 97 ? -17.434 -7.632 14.857 1.00 78.31 97 ILE A C 1
ATOM 775 O O . ILE A 1 97 ? -16.785 -8.233 14.011 1.00 78.31 97 ILE A O 1
ATOM 779 N N . LEU A 1 98 ? -17.190 -7.756 16.150 1.00 66.56 98 LEU A N 1
ATOM 780 C CA . LEU A 1 98 ? -16.144 -8.574 16.740 1.00 66.56 98 LEU A CA 1
ATOM 781 C C . LEU A 1 98 ? -16.760 -9.765 17.476 1.00 66.56 98 LEU A C 1
ATOM 783 O O . LEU A 1 98 ? -17.851 -9.670 18.054 1.00 66.56 98 LEU A O 1
ATOM 787 N N . GLU A 1 99 ? -16.035 -10.881 17.488 1.00 72.25 99 GLU A N 1
ATOM 788 C CA . GLU A 1 99 ? -16.370 -12.004 18.357 1.00 72.25 99 GLU A CA 1
ATOM 789 C C . GLU A 1 99 ? -16.239 -11.605 19.835 1.00 72.25 99 GLU A C 1
ATOM 791 O O . GLU A 1 99 ? -15.426 -10.745 20.196 1.00 72.25 99 GLU A O 1
ATOM 79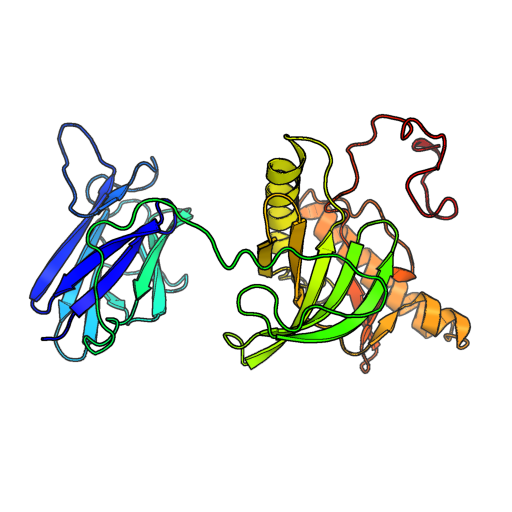6 N N . PRO A 1 100 ? -17.048 -12.205 20.721 1.00 61.19 100 PRO A N 1
ATOM 797 C CA . PRO A 1 100 ? -16.862 -12.028 22.147 1.00 61.19 100 PRO A CA 1
ATOM 798 C C . PRO A 1 100 ? -15.538 -12.654 22.577 1.00 61.19 100 PRO A C 1
ATOM 800 O O . PRO A 1 100 ? -15.286 -13.835 22.346 1.00 61.19 100 PRO A O 1
ATOM 803 N N . VAL A 1 101 ? -14.709 -11.881 23.269 1.00 48.72 101 VAL A N 1
ATOM 804 C CA . VAL A 1 101 ? -13.516 -12.424 23.919 1.00 48.72 101 VAL A CA 1
ATOM 805 C C . VAL A 1 101 ? -13.982 -13.363 25.037 1.00 48.72 101 VAL A C 1
ATOM 807 O O . VAL A 1 101 ? -14.752 -12.956 25.911 1.00 48.72 101 VAL A O 1
ATOM 810 N N . ALA A 1 102 ? -13.575 -14.635 24.990 1.00 38.41 102 ALA A N 1
ATOM 811 C CA . ALA A 1 102 ? -13.986 -15.634 25.972 1.00 38.41 102 ALA A CA 1
ATOM 812 C C . ALA A 1 102 ? -13.560 -15.216 27.390 1.00 38.41 102 ALA A C 1
ATOM 814 O O . ALA A 1 102 ? -12.388 -14.938 27.652 1.00 38.41 102 ALA A O 1
ATOM 815 N N . ALA A 1 103 ? -14.524 -15.191 28.315 1.00 34.84 103 ALA A N 1
ATOM 816 C CA . ALA A 1 103 ? -14.281 -14.962 29.734 1.00 34.84 103 ALA A CA 1
ATOM 817 C C . ALA A 1 103 ? -13.492 -16.148 30.317 1.00 34.84 103 ALA A C 1
ATOM 819 O O . ALA A 1 103 ? -14.058 -17.172 30.688 1.00 34.84 103 ALA A O 1
ATOM 820 N N . GLY A 1 104 ? -12.169 -16.003 30.337 1.00 30.05 104 GLY A N 1
ATOM 821 C CA . GLY A 1 104 ? -11.215 -16.992 30.845 1.00 30.05 104 GLY A CA 1
ATOM 822 C C . GLY A 1 104 ? -9.770 -16.486 30.895 1.00 30.05 104 GLY A C 1
ATOM 823 O O . GLY A 1 104 ? -8.849 -17.284 31.007 1.00 30.05 104 GLY A O 1
ATOM 824 N N . MET A 1 105 ? -9.570 -15.170 30.815 1.00 25.12 105 MET A N 1
ATOM 825 C CA . MET A 1 105 ? -8.299 -14.476 31.040 1.00 25.12 105 MET A CA 1
ATOM 826 C C . MET A 1 105 ? -8.599 -13.352 32.041 1.00 25.12 105 MET A C 1
ATOM 828 O O . MET A 1 105 ? -9.590 -12.641 31.849 1.00 25.12 105 MET A O 1
ATOM 832 N N . PRO A 1 106 ? -7.853 -13.226 33.151 1.00 25.31 106 PRO A N 1
ATOM 833 C CA . PRO A 1 106 ? -8.324 -12.471 34.298 1.00 25.31 106 PRO A CA 1
ATOM 834 C C . PRO A 1 106 ? -8.379 -10.980 33.986 1.00 25.31 106 PRO A C 1
ATOM 836 O O . PRO A 1 106 ? -7.374 -10.327 33.715 1.00 25.31 106 PRO A O 1
ATOM 839 N N . THR A 1 107 ? -9.588 -10.437 34.078 1.00 30.97 107 THR A N 1
ATOM 840 C CA . THR A 1 107 ? -9.821 -9.009 34.235 1.00 30.97 107 THR A CA 1
ATOM 841 C C . THR A 1 107 ? -9.419 -8.640 35.660 1.00 30.97 107 THR A C 1
ATOM 843 O O . THR A 1 107 ? -10.126 -8.960 36.609 1.00 30.97 107 THR A O 1
ATOM 846 N N . GLN A 1 108 ? -8.295 -7.951 35.819 1.00 25.92 108 GLN A N 1
ATOM 847 C CA . GLN A 1 108 ? -8.124 -7.014 36.927 1.00 25.92 108 GLN A CA 1
ATOM 848 C C . GLN A 1 108 ? -7.646 -5.679 36.364 1.00 25.92 108 GLN A C 1
ATOM 850 O O . GLN A 1 108 ? -6.466 -5.349 36.338 1.00 25.92 108 GLN A O 1
ATOM 855 N N . LEU A 1 109 ? -8.633 -4.918 35.891 1.00 30.20 109 LEU A N 1
ATOM 856 C CA . LEU A 1 109 ? -8.613 -3.464 35.878 1.00 30.20 109 LEU A CA 1
ATOM 857 C C . LEU A 1 109 ? -9.207 -3.002 37.214 1.00 30.20 109 LEU A C 1
ATOM 859 O O . LEU A 1 109 ? -10.388 -2.697 37.286 1.00 30.20 109 LEU A O 1
ATOM 863 N N . GLU A 1 110 ? -8.395 -2.956 38.267 1.00 25.77 110 GLU A N 1
ATOM 864 C CA . GLU A 1 110 ? -8.602 -2.010 39.365 1.00 25.77 110 GLU A CA 1
ATOM 865 C C . GLU A 1 110 ? -7.242 -1.448 39.792 1.00 25.77 110 GLU A C 1
ATOM 867 O O . GLU A 1 110 ? -6.356 -2.165 40.248 1.00 25.77 110 GLU A O 1
ATOM 872 N N . GLY A 1 111 ? -7.078 -0.139 39.580 1.00 27.39 111 GLY A N 1
ATOM 873 C CA . GLY A 1 111 ? -6.128 0.719 40.286 1.00 27.39 111 GLY A CA 1
ATOM 874 C C . GLY A 1 111 ? -4.660 0.287 40.321 1.00 27.39 111 GLY A C 1
ATOM 875 O O . GLY A 1 111 ? -4.132 0.042 41.402 1.00 27.39 111 GLY A O 1
ATOM 876 N N . ARG A 1 112 ? -3.937 0.335 39.194 1.00 23.84 112 ARG A N 1
ATOM 877 C CA . ARG A 1 112 ? -2.467 0.427 39.238 1.00 23.84 112 ARG A CA 1
ATOM 878 C C . ARG A 1 112 ? -2.020 1.787 38.716 1.00 23.84 112 ARG A C 1
ATOM 880 O O . ARG A 1 112 ? -2.217 2.117 37.551 1.00 23.84 112 ARG A O 1
ATOM 887 N N . LYS A 1 113 ? -1.449 2.586 39.626 1.00 24.84 113 LYS A N 1
ATOM 888 C CA . LYS A 1 113 ? -0.697 3.811 39.319 1.00 24.84 113 LYS A CA 1
ATOM 889 C C . LYS A 1 113 ? 0.261 3.565 38.139 1.00 24.84 113 LYS A C 1
ATOM 891 O O . LYS A 1 113 ? 0.812 2.465 38.059 1.00 24.84 113 LYS A O 1
ATOM 896 N N . PRO A 1 114 ? 0.502 4.572 37.278 1.00 28.20 114 PRO A N 1
ATOM 897 C CA . PRO A 1 114 ? 1.450 4.449 36.179 1.00 28.20 114 PRO A CA 1
ATOM 898 C C . PRO A 1 114 ? 2.832 4.161 36.772 1.00 28.20 114 PRO A C 1
ATOM 900 O O . PRO A 1 114 ? 3.352 4.941 37.569 1.00 28.20 114 PRO A O 1
ATOM 903 N N . GLY A 1 115 ? 3.378 2.990 36.459 1.00 23.81 115 GLY A N 1
ATOM 904 C CA . GLY A 1 115 ? 4.599 2.492 37.073 1.00 23.81 115 GLY A CA 1
ATOM 905 C C . GLY A 1 115 ? 5.236 1.388 36.243 1.00 23.81 115 GLY A C 1
ATOM 906 O O . GLY A 1 115 ? 4.970 0.221 36.499 1.00 23.81 115 GLY A O 1
ATOM 907 N N . ALA A 1 116 ? 6.054 1.837 35.287 1.00 32.84 116 ALA A N 1
ATOM 908 C CA . ALA A 1 116 ? 7.312 1.267 34.794 1.00 32.84 116 ALA A CA 1
ATOM 909 C C . ALA A 1 116 ? 7.377 -0.216 34.352 1.00 32.84 116 ALA A C 1
ATOM 911 O O . ALA A 1 116 ? 7.275 -1.126 35.172 1.00 32.84 116 ALA A O 1
ATOM 912 N N . GLY A 1 117 ? 7.730 -0.397 33.069 1.00 25.81 117 GLY A N 1
ATOM 913 C CA . GLY A 1 117 ? 8.261 -1.622 32.447 1.00 25.81 117 GLY A CA 1
ATOM 914 C C . GLY A 1 117 ? 7.175 -2.480 31.783 1.00 25.81 117 GLY A C 1
ATOM 915 O O . GLY A 1 117 ? 6.294 -2.968 32.475 1.00 25.81 117 GLY A O 1
ATOM 916 N N . ASP A 1 118 ? 7.124 -2.692 30.468 1.00 28.28 118 ASP A N 1
ATOM 917 C CA . ASP A 1 118 ? 8.225 -2.776 29.507 1.00 28.28 118 ASP A CA 1
ATOM 918 C C . ASP A 1 118 ? 7.923 -1.919 28.265 1.00 28.28 118 ASP A C 1
ATOM 920 O O . ASP A 1 118 ? 7.143 -2.281 27.383 1.00 28.28 118 ASP A O 1
ATOM 924 N N . GLU A 1 119 ? 8.528 -0.733 28.220 1.00 30.50 119 GLU A N 1
ATOM 925 C CA . GLU A 1 119 ? 8.734 -0.021 26.968 1.00 30.50 119 GLU A CA 1
ATOM 926 C C . GLU A 1 119 ? 9.772 -0.825 26.187 1.00 30.50 119 GLU A C 1
ATOM 928 O O . GLU A 1 119 ? 10.957 -0.800 26.519 1.00 30.50 119 GLU A O 1
ATOM 933 N N . THR A 1 120 ? 9.365 -1.526 25.129 1.00 32.53 120 THR A N 1
ATOM 934 C CA . THR A 1 120 ? 10.336 -1.946 24.117 1.00 32.53 120 THR A CA 1
ATOM 935 C C . THR A 1 120 ? 10.775 -0.694 23.363 1.00 32.53 120 THR A C 1
ATOM 937 O O . THR A 1 120 ? 10.257 -0.339 22.305 1.00 32.53 120 THR A O 1
ATOM 940 N N . VAL A 1 121 ? 11.712 0.028 23.972 1.00 30.52 121 VAL A N 1
ATOM 941 C CA . VAL A 1 121 ? 12.499 1.063 23.322 1.00 30.52 121 VAL A CA 1
ATOM 942 C C . VAL A 1 121 ? 13.260 0.371 22.198 1.00 30.52 121 VAL A C 1
ATOM 944 O O . VAL A 1 121 ? 14.135 -0.457 22.443 1.00 30.52 121 VAL A O 1
ATOM 947 N N . LEU A 1 122 ? 12.919 0.701 20.954 1.00 36.03 122 LEU A N 1
ATOM 948 C CA . LEU A 1 122 ? 13.765 0.394 19.809 1.00 36.03 122 LEU A CA 1
ATOM 949 C C . LEU A 1 122 ? 15.052 1.213 19.950 1.00 36.03 122 LEU A C 1
ATOM 951 O O . LEU A 1 122 ? 15.147 2.338 19.461 1.00 36.03 122 LEU A O 1
ATOM 955 N N . THR A 1 123 ? 16.074 0.651 20.591 1.00 28.41 123 THR A N 1
ATOM 956 C CA . THR A 1 123 ? 17.441 1.001 20.226 1.00 28.41 123 THR A CA 1
ATOM 957 C C . THR A 1 123 ? 17.662 0.444 18.828 1.00 28.41 123 THR A C 1
ATOM 959 O O . THR A 1 123 ? 17.891 -0.751 18.638 1.00 28.41 123 THR A O 1
ATOM 962 N N . VAL A 1 124 ? 17.554 1.314 17.820 1.00 33.44 124 VAL A N 1
ATOM 963 C CA . VAL A 1 124 ? 18.036 1.028 16.465 1.00 33.44 124 VAL A CA 1
ATOM 964 C C . VAL A 1 124 ? 19.547 0.834 16.572 1.00 33.44 124 VAL A C 1
ATOM 966 O O . VAL A 1 124 ? 20.335 1.768 16.447 1.00 33.44 124 VAL A O 1
ATOM 969 N N . THR A 1 125 ? 19.947 -0.389 16.897 1.00 30.38 125 THR A N 1
ATOM 970 C CA . THR A 1 125 ? 21.339 -0.813 16.947 1.00 30.38 125 THR A CA 1
ATOM 971 C C . THR A 1 125 ? 21.654 -1.346 15.551 1.00 30.38 125 THR A C 1
ATOM 973 O O . THR A 1 125 ? 20.916 -2.211 15.073 1.00 30.38 125 THR A O 1
ATOM 976 N N . PRO A 1 126 ? 22.688 -0.848 14.851 1.00 29.86 126 PRO A N 1
ATOM 977 C CA . PRO A 1 126 ? 23.030 -1.353 13.525 1.00 29.86 126 PRO A CA 1
ATOM 978 C C . PRO A 1 126 ? 23.249 -2.874 13.580 1.00 29.86 126 PRO A C 1
ATOM 980 O O . PRO A 1 126 ? 24.109 -3.341 14.323 1.00 29.86 126 PRO A O 1
ATOM 983 N N . GLY A 1 127 ? 22.463 -3.645 12.820 1.00 35.75 127 GLY A N 1
ATOM 984 C CA . GLY A 1 127 ? 22.680 -5.086 12.631 1.00 35.75 127 GLY A CA 1
ATOM 985 C C . GLY A 1 127 ? 21.726 -6.062 13.335 1.00 35.75 127 GLY A C 1
ATOM 986 O O . GLY A 1 127 ? 21.900 -7.260 13.141 1.00 35.75 127 GLY A O 1
ATOM 987 N N . HIS A 1 128 ? 20.710 -5.613 14.087 1.00 39.56 128 HIS A N 1
ATOM 988 C CA . HIS A 1 128 ? 19.663 -6.508 14.615 1.00 39.56 128 HIS A CA 1
ATOM 989 C C . HIS A 1 128 ? 18.267 -5.973 14.280 1.00 39.56 128 HIS A C 1
ATOM 991 O O . HIS A 1 128 ? 17.832 -4.960 14.825 1.00 39.56 128 HIS A O 1
ATOM 997 N N . ALA A 1 129 ? 17.567 -6.647 13.362 1.00 47.66 129 ALA A N 1
ATOM 998 C CA . ALA A 1 129 ? 16.165 -6.356 13.082 1.00 47.66 129 ALA A CA 1
ATOM 999 C C . ALA A 1 129 ? 15.310 -6.672 14.329 1.00 47.66 129 ALA A C 1
ATOM 1001 O O . ALA A 1 129 ? 15.568 -7.685 14.986 1.00 47.66 129 ALA A O 1
ATOM 1002 N N . PRO A 1 130 ? 14.308 -5.842 14.677 1.00 57.84 130 PRO A N 1
ATOM 1003 C CA . PRO A 1 130 ? 13.360 -6.191 15.733 1.00 57.84 130 PRO A CA 1
ATOM 1004 C C . PRO A 1 130 ? 12.635 -7.481 15.345 1.00 57.84 130 PRO A C 1
ATOM 1006 O O . PRO A 1 130 ? 12.321 -7.653 14.175 1.00 57.84 130 PRO A O 1
ATOM 1009 N N . SER A 1 131 ? 12.362 -8.383 16.289 1.00 66.50 131 SER A N 1
ATOM 1010 C CA . SER A 1 131 ? 11.684 -9.655 15.989 1.00 66.50 131 SER A CA 1
ATOM 1011 C C . SER A 1 131 ? 10.217 -9.471 15.585 1.00 66.50 131 SER A C 1
ATOM 1013 O O . SER A 1 131 ? 9.669 -10.293 14.853 1.00 66.50 131 SER A O 1
ATOM 1015 N N . GLN A 1 132 ? 9.574 -8.392 16.040 1.00 73.00 132 GLN A N 1
ATOM 1016 C CA . GLN A 1 132 ? 8.175 -8.079 15.756 1.00 73.00 132 GLN A CA 1
ATOM 1017 C C . GLN A 1 132 ? 7.947 -6.566 15.652 1.00 73.00 132 GLN A C 1
ATOM 1019 O O . GLN A 1 132 ? 8.637 -5.770 16.293 1.00 73.00 132 GLN A O 1
ATOM 1024 N N . LEU A 1 133 ? 6.949 -6.171 14.861 1.00 74.81 133 LEU A N 1
ATOM 1025 C CA . LEU A 1 133 ? 6.454 -4.801 14.755 1.00 74.81 133 LEU A CA 1
ATOM 1026 C C . LEU A 1 133 ? 4.924 -4.816 14.843 1.00 74.81 133 LEU A C 1
ATOM 1028 O O . LEU A 1 133 ? 4.244 -5.173 13.885 1.00 74.81 133 LEU A O 1
ATOM 1032 N N . GLY A 1 134 ? 4.359 -4.454 15.996 1.00 77.31 134 GLY A N 1
ATOM 1033 C CA . GLY A 1 134 ? 2.925 -4.651 16.235 1.00 77.31 134 GLY A CA 1
ATOM 1034 C C . GLY A 1 134 ? 2.557 -6.135 16.118 1.00 77.31 134 GLY A C 1
ATOM 1035 O O . GLY A 1 134 ? 3.142 -6.960 16.810 1.00 77.31 134 GLY A O 1
ATOM 1036 N N . LYS A 1 135 ? 1.620 -6.473 15.224 1.00 79.00 135 LYS A N 1
ATOM 1037 C CA . LYS A 1 135 ? 1.251 -7.869 14.913 1.00 79.00 135 LYS A CA 1
ATOM 1038 C C . LYS A 1 135 ? 2.192 -8.565 13.922 1.00 79.00 135 LYS A C 1
ATOM 1040 O O . LYS A 1 135 ? 2.058 -9.762 13.706 1.00 79.00 135 LYS A O 1
ATOM 1045 N N . TYR A 1 136 ? 3.076 -7.820 13.263 1.00 85.62 136 TYR A N 1
ATOM 1046 C CA . TYR A 1 136 ? 3.874 -8.339 12.161 1.00 85.62 136 TYR A CA 1
ATOM 1047 C C . TYR A 1 136 ? 5.143 -9.009 12.672 1.00 85.62 136 TYR A C 1
ATOM 1049 O O . TYR A 1 136 ? 5.896 -8.412 13.444 1.00 85.62 136 TYR A O 1
ATOM 1057 N N . GLU A 1 137 ? 5.414 -10.218 12.196 1.00 87.19 137 GLU A N 1
ATOM 1058 C CA . GLU A 1 137 ? 6.626 -10.960 12.541 1.00 87.19 137 GLU A CA 1
ATOM 1059 C C . GLU A 1 137 ? 7.722 -10.631 11.531 1.00 87.19 137 GLU A C 1
ATOM 1061 O O . GLU A 1 137 ? 7.577 -10.907 10.342 1.00 87.19 137 GLU A O 1
ATOM 1066 N N . ILE A 1 138 ? 8.810 -10.000 11.970 1.00 87.50 138 ILE A N 1
ATOM 1067 C CA . ILE A 1 138 ? 9.881 -9.580 11.063 1.00 87.50 138 ILE A CA 1
ATOM 1068 C C . ILE A 1 138 ? 10.774 -10.781 10.747 1.00 87.50 138 ILE A C 1
ATOM 1070 O O . ILE A 1 138 ? 11.345 -11.398 11.642 1.00 87.50 138 ILE A O 1
ATOM 1074 N N . GLU A 1 139 ? 10.949 -11.081 9.461 1.00 86.31 139 GLU A N 1
ATOM 1075 C CA . GLU A 1 139 ? 11.809 -12.179 9.016 1.00 86.31 139 GLU A CA 1
ATOM 1076 C C . GLU A 1 139 ? 13.250 -11.712 8.774 1.00 86.31 139 GLU A C 1
ATOM 1078 O O . GLU A 1 139 ? 14.205 -12.335 9.235 1.00 86.31 139 GLU A O 1
ATOM 1083 N N . ARG A 1 140 ? 13.423 -10.640 7.987 1.00 85.50 140 ARG A N 1
ATOM 1084 C CA . ARG A 1 140 ? 14.742 -10.106 7.604 1.00 85.50 140 ARG A CA 1
ATOM 1085 C C . ARG A 1 140 ? 14.652 -8.708 7.009 1.00 85.50 140 ARG A C 1
ATOM 1087 O O . ARG A 1 140 ? 13.618 -8.307 6.481 1.00 85.50 140 ARG A O 1
ATOM 1094 N N . GLU A 1 141 ? 15.771 -7.999 6.995 1.00 88.38 141 GLU A N 1
ATOM 1095 C CA . GLU A 1 141 ? 15.911 -6.760 6.230 1.00 88.38 141 GLU A CA 1
ATOM 1096 C C . GLU A 1 141 ? 15.929 -7.041 4.711 1.00 88.38 141 GLU A C 1
ATOM 1098 O O . GLU A 1 141 ? 16.529 -8.014 4.237 1.00 88.38 141 GLU A O 1
ATOM 1103 N N . LEU A 1 142 ? 15.226 -6.203 3.945 1.00 82.38 142 LEU A N 1
ATOM 1104 C CA . LEU A 1 142 ? 15.252 -6.164 2.478 1.00 82.38 142 LEU A CA 1
ATOM 1105 C C . LEU A 1 142 ? 16.208 -5.086 1.963 1.00 82.38 142 LEU A C 1
ATOM 1107 O O . LEU A 1 142 ? 16.845 -5.285 0.933 1.00 82.38 142 LEU A O 1
ATOM 1111 N N . GLY A 1 143 ? 16.310 -3.967 2.681 1.00 78.56 143 GLY A N 1
ATOM 1112 C CA . GLY A 1 143 ? 17.289 -2.924 2.408 1.00 78.56 143 GLY A CA 1
ATOM 1113 C C . GLY A 1 143 ? 17.081 -1.671 3.253 1.00 78.56 143 GLY A C 1
ATOM 1114 O O . GLY A 1 143 ? 16.011 -1.440 3.819 1.00 78.56 143 GLY A O 1
ATOM 1115 N N . GLN A 1 144 ? 18.108 -0.827 3.282 1.00 75.19 144 GLN A N 1
ATOM 1116 C CA . GLN A 1 144 ? 18.129 0.436 4.008 1.00 75.19 144 GLN A CA 1
ATOM 1117 C C . GLN A 1 144 ? 18.473 1.588 3.059 1.00 75.19 144 GLN A C 1
ATOM 1119 O O . GLN A 1 144 ? 19.419 1.514 2.276 1.00 75.19 144 GLN A O 1
ATOM 1124 N N . GLY A 1 145 ? 17.715 2.681 3.151 1.00 66.06 145 GLY A N 1
ATOM 1125 C CA . GLY A 1 145 ? 17.926 3.894 2.364 1.00 66.06 145 GLY A CA 1
ATOM 1126 C C . GLY A 1 145 ? 17.849 5.169 3.203 1.00 66.06 145 GLY A C 1
ATOM 1127 O O . GLY A 1 145 ? 17.722 5.138 4.432 1.00 66.06 145 GLY A O 1
ATOM 1128 N N . GLY A 1 146 ? 17.902 6.319 2.524 1.00 62.25 146 GLY A N 1
ATOM 1129 C CA . GLY A 1 146 ? 17.794 7.636 3.165 1.00 62.25 146 GLY A CA 1
ATOM 1130 C C . GLY A 1 146 ? 16.447 7.876 3.855 1.00 62.25 146 GLY A C 1
ATOM 1131 O O . GLY A 1 146 ? 16.395 8.569 4.862 1.00 62.25 146 GLY A O 1
ATOM 1132 N N . MET A 1 147 ? 15.373 7.248 3.363 1.00 65.62 147 MET A N 1
ATOM 1133 C CA . MET A 1 147 ? 14.013 7.420 3.892 1.00 65.62 147 MET A CA 1
ATOM 1134 C C . MET A 1 147 ? 13.661 6.447 5.028 1.00 65.62 147 MET A C 1
ATOM 1136 O O . MET A 1 147 ? 12.639 6.633 5.679 1.00 65.62 147 MET A O 1
ATOM 1140 N N . GLY A 1 148 ? 14.455 5.396 5.265 1.00 74.69 148 GLY A N 1
ATOM 1141 C CA . GLY A 1 148 ? 14.058 4.339 6.196 1.00 74.69 148 GLY A CA 1
ATOM 1142 C C . GLY A 1 148 ? 14.715 2.987 5.952 1.00 74.69 148 GLY A C 1
ATOM 1143 O O . GLY A 1 148 ? 15.623 2.861 5.127 1.00 74.69 148 GLY A O 1
ATOM 1144 N N . VAL A 1 149 ? 14.224 1.983 6.673 1.00 81.25 149 VAL A N 1
ATOM 1145 C CA . VAL A 1 149 ? 14.584 0.567 6.515 1.00 81.25 149 VAL A CA 1
ATOM 1146 C C . VAL A 1 149 ? 13.350 -0.198 6.047 1.00 81.25 149 VAL A C 1
ATOM 1148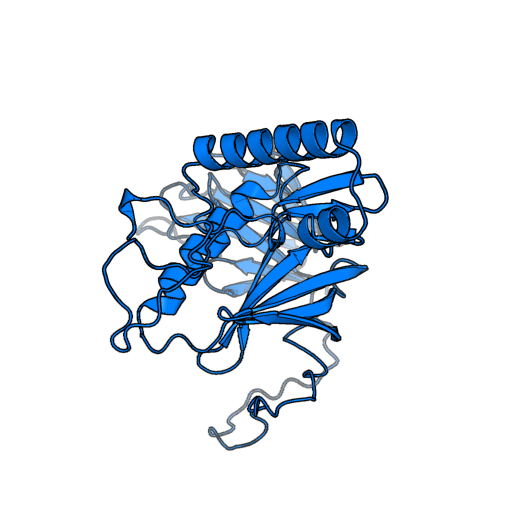 O O . VAL A 1 149 ? 12.242 0.073 6.509 1.00 81.25 149 VAL A O 1
ATOM 1151 N N . VAL A 1 150 ? 13.529 -1.135 5.121 1.00 87.06 150 VAL A N 1
ATOM 1152 C CA . VAL A 1 150 ? 12.469 -2.018 4.633 1.00 87.06 150 VAL A CA 1
ATOM 1153 C C . VAL A 1 150 ? 12.749 -3.436 5.106 1.00 87.06 150 VAL A C 1
ATOM 1155 O O . VAL A 1 150 ? 13.828 -3.977 4.864 1.00 87.06 150 VAL A O 1
ATOM 1158 N N . TYR A 1 151 ? 11.760 -4.055 5.736 1.00 87.69 151 TYR A N 1
ATOM 1159 C CA . TYR A 1 151 ? 11.804 -5.429 6.216 1.00 87.69 151 TYR A CA 1
ATOM 1160 C C . TYR A 1 151 ? 10.838 -6.312 5.432 1.00 87.69 151 TYR A C 1
ATOM 1162 O O . TYR A 1 151 ? 9.772 -5.860 5.018 1.00 87.69 151 TYR A O 1
ATOM 1170 N N . LYS A 1 152 ? 11.194 -7.585 5.269 1.00 92.38 152 LYS A N 1
ATOM 1171 C CA . LYS A 1 152 ? 10.238 -8.647 4.970 1.00 92.38 152 LYS A CA 1
ATOM 1172 C C . LYS A 1 152 ? 9.670 -9.127 6.296 1.00 92.38 152 LYS A C 1
ATOM 1174 O O . LYS A 1 152 ? 10.433 -9.370 7.232 1.00 92.38 152 LYS A O 1
ATOM 1179 N N . ALA A 1 153 ? 8.360 -9.269 6.351 1.00 91.62 153 ALA A N 1
ATOM 1180 C CA . ALA A 1 153 ? 7.648 -9.718 7.529 1.00 91.62 153 ALA A CA 1
ATOM 1181 C C . ALA A 1 153 ? 6.507 -10.661 7.139 1.00 91.62 153 ALA A C 1
ATOM 1183 O O . ALA A 1 153 ? 6.171 -10.783 5.959 1.00 91.62 153 ALA A O 1
ATOM 1184 N N . TYR A 1 154 ? 5.914 -11.307 8.130 1.00 87.81 154 TYR A N 1
ATOM 1185 C CA . TYR A 1 154 ? 4.721 -12.125 8.000 1.00 87.81 154 TYR A CA 1
ATOM 1186 C C . TYR A 1 154 ? 3.532 -11.413 8.660 1.00 87.81 154 TYR A C 1
ATOM 1188 O O . TYR A 1 154 ? 3.640 -10.900 9.778 1.00 87.81 154 TYR A O 1
ATOM 1196 N N . ASP A 1 155 ? 2.413 -11.331 7.936 1.00 85.56 155 ASP A N 1
ATOM 1197 C CA . ASP A 1 155 ? 1.150 -10.772 8.424 1.00 85.56 155 ASP A CA 1
ATOM 1198 C C . ASP A 1 155 ? 0.226 -11.917 8.862 1.00 85.56 155 ASP A C 1
ATOM 1200 O O . ASP A 1 155 ? -0.366 -12.569 7.994 1.00 85.56 155 ASP A O 1
ATOM 1204 N N . PRO A 1 156 ? 0.075 -12.169 10.175 1.00 75.19 156 PRO A N 1
ATOM 1205 C CA . PRO A 1 156 ? -0.710 -13.300 10.662 1.00 75.19 156 PRO A CA 1
ATOM 1206 C C . PRO A 1 156 ? -2.202 -13.180 10.336 1.00 75.19 156 PRO A C 1
ATOM 1208 O O . PRO A 1 156 ? -2.878 -14.200 10.242 1.00 75.19 156 PRO A O 1
ATOM 1211 N N . ASP A 1 157 ? -2.719 -11.968 10.108 1.00 83.38 157 ASP A N 1
ATOM 1212 C CA . ASP A 1 157 ? -4.138 -11.772 9.779 1.00 83.38 157 ASP A CA 1
ATOM 1213 C C . ASP A 1 157 ? -4.442 -12.119 8.317 1.00 83.38 157 ASP A C 1
ATOM 1215 O O . ASP A 1 157 ? -5.567 -12.489 7.983 1.00 83.38 157 ASP A O 1
ATOM 1219 N N . ARG A 1 158 ? -3.453 -11.959 7.426 1.00 83.06 158 ARG A N 1
ATOM 1220 C CA . ARG A 1 158 ? -3.589 -12.278 5.997 1.00 83.06 158 ARG A CA 1
ATOM 1221 C C . ARG A 1 158 ? -3.012 -13.649 5.637 1.00 83.06 158 ARG A C 1
ATOM 1223 O O . ARG A 1 158 ? -3.258 -14.093 4.521 1.00 83.06 158 ARG A O 1
ATOM 1230 N N . ASP A 1 159 ? -2.255 -14.276 6.540 1.00 85.38 159 ASP A N 1
ATOM 1231 C CA . ASP A 1 159 ? -1.524 -15.531 6.304 1.00 85.38 159 ASP A CA 1
ATOM 1232 C C . ASP A 1 159 ? -0.598 -15.438 5.073 1.00 85.38 159 ASP A C 1
ATOM 1234 O O . ASP A 1 159 ? -0.604 -16.265 4.162 1.00 85.38 159 ASP A O 1
ATOM 1238 N N . GLN A 1 160 ? 0.161 -14.340 4.976 1.00 84.69 160 GLN A N 1
ATOM 1239 C CA . GLN A 1 160 ? 1.060 -14.094 3.843 1.00 84.69 160 GLN A CA 1
ATOM 1240 C C . GLN A 1 160 ? 2.219 -13.152 4.194 1.00 84.69 160 GLN A C 1
ATOM 1242 O O . GLN A 1 160 ? 2.102 -12.324 5.103 1.00 84.69 160 GLN A O 1
ATOM 1247 N N . PRO A 1 161 ? 3.329 -13.207 3.431 1.00 88.62 161 PRO A N 1
ATOM 1248 C CA . PRO A 1 161 ? 4.411 -12.249 3.578 1.00 88.62 161 PRO A CA 1
ATOM 1249 C C . PRO A 1 161 ? 3.983 -10.828 3.185 1.00 88.62 161 PRO A C 1
ATOM 1251 O O . PRO A 1 161 ? 3.198 -10.609 2.253 1.00 88.62 161 PRO A O 1
ATOM 1254 N N . CYS A 1 162 ? 4.579 -9.854 3.859 1.00 92.88 162 CYS A N 1
ATOM 1255 C CA . CYS A 1 162 ? 4.452 -8.430 3.598 1.00 92.88 162 CYS A CA 1
ATOM 1256 C C . CYS A 1 162 ? 5.822 -7.738 3.633 1.00 92.88 162 CYS A C 1
ATOM 1258 O O . CYS A 1 162 ? 6.831 -8.299 4.072 1.00 92.88 162 CYS A O 1
ATOM 1260 N N . ALA A 1 163 ? 5.865 -6.518 3.106 1.00 93.06 163 ALA A N 1
ATOM 1261 C CA . ALA A 1 163 ? 6.999 -5.624 3.252 1.00 93.06 163 ALA A CA 1
ATOM 1262 C C . ALA A 1 163 ? 6.617 -4.483 4.197 1.00 93.06 163 ALA A C 1
ATOM 1264 O O . ALA A 1 163 ? 5.550 -3.882 4.059 1.00 93.06 163 ALA A O 1
ATOM 1265 N N . ILE A 1 164 ? 7.494 -4.175 5.150 1.00 91.81 164 ILE A N 1
ATOM 1266 C CA . ILE A 1 164 ? 7.288 -3.101 6.120 1.00 91.81 164 ILE A CA 1
ATOM 1267 C C . ILE A 1 164 ? 8.391 -2.073 5.964 1.00 91.81 164 ILE A C 1
ATOM 1269 O O . ILE A 1 164 ? 9.558 -2.368 6.210 1.00 91.81 164 ILE A O 1
ATOM 1273 N N . LYS A 1 165 ? 8.018 -0.856 5.578 1.00 88.00 165 LYS A N 1
ATOM 1274 C CA . LYS A 1 165 ? 8.936 0.278 5.501 1.00 88.00 165 LYS A CA 1
ATOM 1275 C C . LYS A 1 165 ? 8.814 1.104 6.770 1.00 88.00 165 LYS A C 1
ATOM 1277 O O . LYS A 1 165 ? 7.803 1.773 6.964 1.00 88.00 165 LYS A O 1
ATOM 1282 N N . VAL A 1 166 ? 9.844 1.065 7.604 1.00 84.81 166 VAL A N 1
ATOM 1283 C CA . VAL A 1 166 ? 9.977 1.901 8.799 1.00 84.81 166 VAL A CA 1
ATOM 1284 C C . VAL A 1 166 ? 10.695 3.183 8.402 1.00 84.81 166 VAL A C 1
ATOM 1286 O O . VAL A 1 166 ? 11.827 3.143 7.915 1.00 84.81 166 VAL A O 1
ATOM 1289 N N . LEU A 1 167 ? 10.029 4.320 8.574 1.00 77.69 167 LEU A N 1
ATOM 1290 C CA . LEU A 1 167 ? 10.585 5.631 8.269 1.00 77.69 167 LEU A CA 1
ATOM 1291 C C . LEU A 1 167 ? 11.518 6.099 9.389 1.00 77.69 167 LEU A C 1
ATOM 1293 O O . LEU A 1 167 ? 11.318 5.776 10.561 1.00 77.69 167 LEU A O 1
ATOM 1297 N N . ARG A 1 168 ? 12.548 6.870 9.026 1.00 68.75 168 ARG A N 1
ATOM 1298 C CA . ARG A 1 168 ? 13.392 7.546 10.024 1.00 68.75 168 ARG A CA 1
ATOM 1299 C C . ARG A 1 168 ? 12.576 8.621 10.747 1.00 68.75 168 ARG A C 1
ATOM 1301 O O . ARG A 1 168 ? 11.680 9.208 10.148 1.00 68.75 168 ARG A O 1
ATOM 1308 N N . ASP A 1 169 ? 12.899 8.835 12.022 1.00 58.94 169 ASP A N 1
ATOM 1309 C CA . ASP A 1 169 ? 12.223 9.770 12.930 1.00 58.94 169 ASP A CA 1
ATOM 1310 C C . ASP A 1 169 ? 11.991 11.138 12.259 1.00 58.94 169 ASP A C 1
ATOM 1312 O O . ASP A 1 169 ? 12.945 11.803 11.848 1.00 58.94 169 ASP A O 1
ATOM 13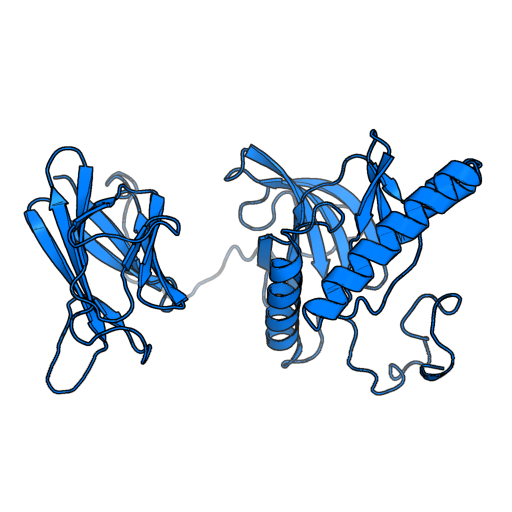16 N N . SER A 1 170 ? 10.723 11.533 12.104 1.00 52.06 170 SER A N 1
ATOM 1317 C CA . SER A 1 170 ? 10.372 12.866 11.621 1.00 52.06 170 SER A CA 1
ATOM 1318 C C . SER A 1 170 ? 10.538 13.839 12.783 1.00 52.06 170 SER A C 1
ATOM 1320 O O . SER A 1 170 ? 9.758 13.816 13.733 1.00 52.06 170 SER A O 1
ATOM 1322 N N . SER A 1 171 ? 11.543 14.708 12.711 1.00 47.00 171 SER A N 1
ATOM 1323 C CA . SER A 1 171 ? 11.884 15.675 13.761 1.00 47.00 171 SER A CA 1
ATOM 1324 C C . SER A 1 171 ? 10.821 16.753 14.028 1.00 47.00 171 SER A C 1
ATOM 1326 O O . SER A 1 171 ? 11.027 17.584 14.910 1.00 47.00 171 SER A O 1
ATOM 1328 N N . GLU A 1 172 ? 9.699 16.752 13.303 1.00 51.56 172 GLU A N 1
ATOM 1329 C CA . GLU A 1 172 ? 8.678 17.803 13.323 1.00 51.56 172 GLU A CA 1
ATOM 1330 C C . GLU A 1 172 ? 7.291 17.269 13.716 1.00 51.56 172 GLU A C 1
ATOM 1332 O O . GLU A 1 172 ? 6.849 16.230 13.220 1.00 51.56 172 GLU A O 1
ATOM 1337 N N . ASP A 1 173 ? 6.575 18.023 14.559 1.00 50.44 173 ASP A N 1
ATOM 1338 C CA . ASP A 1 173 ? 5.236 17.682 15.081 1.00 50.44 173 ASP A CA 1
ATOM 1339 C C . ASP A 1 173 ? 4.164 17.502 13.979 1.00 50.44 173 ASP A C 1
ATOM 1341 O O . ASP A 1 173 ? 3.171 16.804 14.184 1.00 50.44 173 ASP A O 1
ATOM 1345 N N . ASP A 1 174 ? 4.381 18.065 12.786 1.00 56.47 174 ASP A N 1
ATOM 1346 C CA . ASP A 1 174 ? 3.449 18.028 11.645 1.00 56.47 174 ASP A CA 1
ATOM 1347 C C . ASP A 1 174 ? 3.667 16.806 10.715 1.00 56.47 174 ASP A C 1
ATOM 1349 O O . ASP A 1 174 ? 2.860 16.510 9.826 1.00 56.47 174 ASP A O 1
ATOM 1353 N N . GLY A 1 175 ? 4.757 16.052 10.923 1.00 60.03 175 GLY A N 1
ATOM 1354 C CA . GLY A 1 175 ? 5.164 14.935 10.061 1.00 60.03 175 GLY A CA 1
ATOM 1355 C C . GLY A 1 175 ? 4.205 13.743 10.103 1.00 60.03 175 GLY A C 1
ATOM 1356 O O . GLY A 1 175 ? 3.953 13.100 9.081 1.00 60.03 175 GLY A O 1
ATOM 1357 N N . ALA A 1 176 ? 3.590 13.478 11.259 1.00 65.94 176 ALA A N 1
ATOM 1358 C CA . ALA A 1 176 ? 2.690 12.341 11.430 1.00 65.94 176 ALA A CA 1
ATOM 1359 C C . ALA A 1 176 ? 1.347 12.522 10.702 1.00 65.94 176 ALA A C 1
ATOM 1361 O O . ALA A 1 176 ? 0.824 11.568 10.126 1.00 65.94 176 ALA A O 1
ATOM 1362 N N . GLU A 1 177 ? 0.758 13.721 10.697 1.00 67.44 177 GLU A N 1
ATOM 1363 C CA . GLU A 1 177 ? -0.496 13.962 9.967 1.00 67.44 177 GLU A CA 1
ATOM 1364 C C . GLU A 1 177 ? -0.304 13.904 8.451 1.00 67.44 177 GLU A C 1
ATOM 1366 O O . GLU A 1 177 ? -1.119 13.291 7.748 1.00 67.44 177 GLU A O 1
ATOM 1371 N N . ARG A 1 178 ? 0.804 14.467 7.956 1.00 64.50 178 ARG A N 1
ATOM 1372 C CA . ARG A 1 178 ? 1.187 14.400 6.540 1.00 64.50 178 ARG A CA 1
ATOM 1373 C C . ARG A 1 178 ? 1.450 12.967 6.102 1.00 64.50 178 ARG A C 1
ATOM 1375 O O . ARG A 1 178 ? 0.835 12.521 5.136 1.00 64.50 178 ARG A O 1
ATOM 1382 N N . PHE A 1 179 ? 2.224 12.209 6.878 1.00 71.62 179 PHE A N 1
ATOM 1383 C CA . PHE A 1 179 ? 2.432 10.784 6.634 1.00 71.62 179 PHE A CA 1
ATOM 1384 C C . PHE A 1 179 ? 1.107 10.024 6.536 1.00 71.62 179 PHE A C 1
ATOM 1386 O O . PHE A 1 179 ? 0.882 9.292 5.579 1.00 71.62 179 PHE A O 1
ATOM 1393 N N . ARG A 1 180 ? 0.174 10.237 7.474 1.00 72.19 180 ARG A N 1
ATOM 1394 C CA . ARG A 1 180 ? -1.148 9.586 7.428 1.00 72.19 180 ARG A CA 1
ATOM 1395 C C . ARG A 1 180 ? -1.944 9.981 6.188 1.00 72.19 180 ARG A C 1
ATOM 1397 O O . ARG A 1 180 ? -2.700 9.171 5.653 1.00 72.19 180 ARG A O 1
ATOM 1404 N N . ARG A 1 181 ? -1.857 11.238 5.749 1.00 70.06 181 ARG A N 1
ATOM 1405 C CA . ARG A 1 181 ? -2.495 11.698 4.507 1.00 70.06 181 ARG A CA 1
ATOM 1406 C C . ARG A 1 181 ? -1.890 10.990 3.295 1.00 70.06 181 ARG A C 1
ATOM 1408 O O . ARG A 1 181 ? -2.642 10.471 2.477 1.00 70.06 181 ARG A O 1
ATOM 1415 N N . GLU A 1 182 ? -0.572 10.918 3.207 1.00 68.38 182 GLU A N 1
ATOM 1416 C CA . GLU A 1 182 ? 0.129 10.308 2.078 1.00 68.38 182 GLU A CA 1
ATOM 1417 C C . GLU A 1 182 ? -0.003 8.779 2.058 1.00 68.38 182 GLU A C 1
ATOM 1419 O O . GLU A 1 182 ? -0.269 8.207 1.004 1.00 68.38 182 GLU A O 1
ATOM 1424 N N . ALA A 1 183 ? 0.030 8.120 3.219 1.00 74.56 183 ALA A N 1
ATOM 1425 C CA . ALA A 1 183 ? -0.278 6.698 3.365 1.00 74.56 183 ALA A CA 1
ATOM 1426 C C . ALA A 1 183 ? -1.697 6.377 2.869 1.00 74.56 183 ALA A C 1
ATOM 1428 O O . ALA A 1 183 ? -1.900 5.404 2.144 1.00 74.56 183 ALA A O 1
ATOM 1429 N N . ARG A 1 184 ? -2.681 7.232 3.189 1.00 76.50 184 ARG A N 1
ATOM 1430 C CA . ARG A 1 184 ? -4.054 7.102 2.673 1.00 76.50 184 ARG A CA 1
ATOM 1431 C C . ARG A 1 184 ? -4.125 7.284 1.161 1.00 76.50 184 ARG A C 1
ATOM 1433 O O . ARG A 1 184 ? -4.819 6.517 0.504 1.00 76.50 184 ARG A O 1
ATOM 1440 N N . LEU A 1 185 ? -3.410 8.258 0.597 1.00 72.00 185 LEU A N 1
ATOM 1441 C CA . LEU A 1 185 ? -3.348 8.436 -0.858 1.00 72.00 185 LEU A CA 1
ATOM 1442 C C . LEU A 1 185 ? -2.700 7.228 -1.546 1.00 72.00 185 LEU A C 1
ATOM 1444 O O . LEU A 1 185 ? -3.195 6.781 -2.576 1.00 72.00 185 LEU A O 1
ATOM 1448 N N . ALA A 1 186 ? -1.653 6.652 -0.954 1.00 73.88 186 ALA A N 1
ATOM 1449 C CA . ALA A 1 186 ? -1.012 5.445 -1.464 1.00 73.88 186 ALA A CA 1
ATOM 1450 C C . ALA A 1 186 ? -1.943 4.220 -1.420 1.00 73.88 186 ALA A C 1
ATOM 1452 O O . ALA A 1 186 ? -1.956 3.431 -2.363 1.00 73.88 186 ALA A O 1
ATOM 1453 N N . GLN A 1 187 ? -2.779 4.089 -0.382 1.00 80.50 187 GLN A N 1
ATOM 1454 C CA . GLN A 1 187 ? -3.799 3.033 -0.309 1.00 80.50 187 GLN A CA 1
ATOM 1455 C C . GLN A 1 187 ? -4.802 3.106 -1.475 1.00 80.50 187 GLN A C 1
ATOM 1457 O O . GLN A 1 187 ? -5.185 2.065 -2.004 1.00 80.50 187 GLN A O 1
ATOM 1462 N N . LEU A 1 188 ? -5.175 4.310 -1.938 1.00 80.12 188 LEU A N 1
ATOM 1463 C CA . LEU A 1 188 ? -6.082 4.490 -3.089 1.00 80.12 188 LEU A CA 1
ATOM 1464 C C . LEU A 1 188 ? -5.504 3.956 -4.408 1.00 80.12 188 LEU A C 1
ATOM 1466 O O . LEU A 1 188 ? -6.245 3.729 -5.367 1.00 80.12 188 LEU A O 1
ATOM 1470 N N . LEU A 1 189 ? -4.183 3.780 -4.480 1.00 82.75 189 LEU A N 1
ATOM 1471 C CA . LEU A 1 189 ? -3.519 3.275 -5.675 1.00 82.75 189 LEU A CA 1
ATOM 1472 C C . LEU A 1 189 ? -3.467 1.745 -5.737 1.00 82.75 189 LEU A C 1
ATOM 1474 O O . LEU A 1 189 ? -3.208 1.190 -6.805 1.00 82.75 189 LEU A O 1
ATOM 1478 N N . GLY A 1 190 ? -3.737 1.069 -4.616 1.00 77.69 190 GLY A N 1
ATOM 1479 C CA . GLY A 1 190 ? -3.532 -0.368 -4.443 1.00 77.69 190 GLY A CA 1
ATOM 1480 C C . GLY A 1 190 ? -4.391 -1.278 -5.323 1.00 77.69 190 GLY A C 1
ATOM 1481 O O . GLY A 1 190 ? -4.091 -2.465 -5.427 1.00 77.69 190 GLY A O 1
ATOM 1482 N N . ASP A 1 191 ? -5.425 -0.738 -5.969 1.00 81.06 191 ASP A N 1
ATOM 1483 C CA . ASP A 1 191 ? -6.275 -1.486 -6.901 1.00 81.06 191 ASP A CA 1
ATOM 1484 C C . ASP A 1 191 ? -5.646 -1.629 -8.299 1.00 81.06 191 ASP A C 1
ATOM 1486 O O . ASP A 1 191 ? -6.111 -2.432 -9.110 1.00 81.06 191 ASP A O 1
ATOM 1490 N N . TYR A 1 192 ? -4.576 -0.882 -8.606 1.00 90.25 192 TYR A N 1
ATOM 1491 C CA . TYR A 1 192 ? -3.888 -1.006 -9.889 1.00 90.25 192 TYR A CA 1
ATOM 1492 C C . TYR A 1 192 ? -2.825 -2.115 -9.848 1.00 90.25 192 TYR A C 1
ATOM 1494 O O . TYR A 1 192 ? -1.884 -2.027 -9.057 1.00 90.25 192 TYR A O 1
ATOM 1502 N N . PRO A 1 193 ? -2.880 -3.128 -10.737 1.00 85.94 193 PRO A N 1
ATOM 1503 C CA . PRO A 1 193 ? -1.999 -4.297 -10.662 1.00 85.94 193 PRO A CA 1
ATOM 1504 C C . PRO A 1 193 ? -0.499 -3.982 -10.680 1.00 85.94 193 PRO A C 1
ATOM 1506 O O . PRO A 1 193 ? 0.292 -4.713 -10.083 1.00 85.94 193 PRO A O 1
ATOM 1509 N N . ALA A 1 194 ? -0.099 -2.897 -11.351 1.00 92.50 194 ALA A N 1
ATOM 1510 C CA . ALA A 1 194 ? 1.303 -2.512 -11.474 1.00 92.50 194 ALA A CA 1
ATOM 1511 C C . ALA A 1 194 ? 1.803 -1.566 -10.367 1.00 92.50 194 ALA A C 1
ATOM 1513 O O . ALA A 1 194 ? 2.896 -1.020 -10.494 1.00 92.50 194 ALA A O 1
ATOM 1514 N N . ILE A 1 195 ? 1.030 -1.366 -9.295 1.00 93.88 195 ILE A N 1
ATOM 1515 C CA . ILE A 1 195 ? 1.415 -0.589 -8.110 1.00 93.88 195 ILE A CA 1
ATOM 1516 C C . ILE A 1 195 ? 1.429 -1.515 -6.891 1.00 93.88 195 ILE A C 1
ATOM 1518 O O . ILE A 1 195 ? 0.546 -2.356 -6.718 1.00 93.88 195 ILE A O 1
ATOM 1522 N N . VAL A 1 196 ? 2.451 -1.383 -6.048 1.00 92.69 196 VAL A N 1
ATOM 1523 C CA . VAL A 1 196 ? 2.508 -2.076 -4.761 1.00 92.69 196 VAL A CA 1
ATOM 1524 C C . VAL A 1 196 ? 1.408 -1.532 -3.857 1.00 92.69 196 VAL A C 1
ATOM 1526 O O . VAL A 1 196 ? 1.346 -0.337 -3.572 1.00 92.69 196 VAL A O 1
ATOM 1529 N N . LYS A 1 197 ? 0.531 -2.423 -3.394 1.00 89.50 197 LYS A N 1
ATOM 1530 C CA . LYS A 1 197 ? -0.568 -2.061 -2.509 1.00 89.50 197 LYS A CA 1
ATOM 1531 C C . LYS A 1 197 ? -0.038 -1.806 -1.106 1.00 89.50 197 LYS A C 1
ATOM 1533 O O . LYS A 1 197 ? 0.392 -2.733 -0.425 1.00 89.50 197 LYS A O 1
ATOM 1538 N N . VAL A 1 198 ? -0.123 -0.555 -0.673 1.00 88.44 198 VAL A N 1
ATOM 1539 C CA . VAL A 1 198 ? -0.085 -0.196 0.746 1.00 88.44 198 VAL A CA 1
ATOM 1540 C C . VAL A 1 198 ? -1.453 -0.531 1.326 1.00 88.44 198 VAL A C 1
ATOM 1542 O O . VAL A 1 198 ? -2.470 -0.216 0.709 1.00 88.44 198 VAL A O 1
ATOM 1545 N N . TYR A 1 199 ? -1.498 -1.191 2.478 1.00 83.12 199 TYR A N 1
ATOM 1546 C CA . TYR A 1 199 ? -2.767 -1.620 3.075 1.00 83.12 199 TYR A CA 1
ATOM 1547 C C . TYR A 1 199 ? -2.868 -1.347 4.571 1.00 83.12 199 TYR A C 1
ATOM 1549 O O . TYR A 1 199 ? -3.979 -1.244 5.081 1.00 83.12 199 TYR A O 1
ATOM 1557 N N . ASP A 1 200 ? -1.743 -1.156 5.250 1.00 84.44 200 ASP A N 1
ATOM 1558 C CA . ASP A 1 200 ? -1.722 -0.775 6.655 1.00 84.44 200 ASP A CA 1
ATOM 1559 C C . ASP A 1 200 ? -0.570 0.199 6.920 1.00 84.44 200 ASP A C 1
ATOM 1561 O O . ASP A 1 200 ? 0.348 0.353 6.108 1.00 84.44 200 ASP A O 1
ATOM 1565 N N . TRP A 1 201 ? -0.655 0.921 8.025 1.00 85.81 201 TRP A N 1
ATOM 1566 C CA . TRP A 1 201 ? 0.377 1.826 8.501 1.00 85.81 201 TRP A CA 1
ATOM 1567 C C . TRP A 1 201 ? 0.207 2.015 10.000 1.00 85.81 201 TRP A C 1
ATOM 1569 O O . TRP A 1 201 ? -0.891 1.916 10.541 1.00 85.81 201 TRP A O 1
ATOM 1579 N N . GLY A 1 202 ? 1.290 2.350 10.682 1.00 81.50 202 GLY A N 1
ATOM 1580 C CA . GLY A 1 202 ? 1.220 2.573 12.111 1.00 81.50 202 GLY A CA 1
ATOM 1581 C C . GLY A 1 202 ? 2.387 3.372 12.637 1.00 81.50 202 GLY A C 1
ATOM 1582 O O . GLY A 1 202 ? 3.160 3.979 11.893 1.00 81.50 202 GLY A O 1
ATOM 1583 N N . GLN A 1 203 ? 2.474 3.378 13.956 1.00 75.25 203 GLN A N 1
ATOM 1584 C CA . GLN A 1 203 ? 3.517 4.046 14.702 1.00 75.25 203 GLN A CA 1
ATOM 1585 C C . GLN A 1 203 ? 4.052 3.086 15.761 1.00 75.25 203 GLN A C 1
ATOM 1587 O O . GLN A 1 203 ? 3.276 2.378 16.403 1.00 75.25 203 GLN A O 1
ATOM 1592 N N . VAL A 1 204 ? 5.369 3.061 15.932 1.00 66.44 204 VAL A N 1
ATOM 1593 C CA . VAL A 1 204 ? 6.052 2.369 17.023 1.00 66.44 204 VAL A CA 1
ATOM 1594 C C . VAL A 1 204 ? 6.806 3.391 17.860 1.00 66.44 204 VAL A C 1
ATOM 1596 O O . VAL A 1 204 ? 7.516 4.258 17.344 1.00 66.44 204 VAL A O 1
ATOM 1599 N N . GLY A 1 205 ? 6.625 3.305 19.176 1.00 64.12 205 GLY A N 1
ATOM 1600 C CA . GLY A 1 205 ? 7.121 4.320 20.096 1.00 64.12 205 GLY A CA 1
ATOM 1601 C C . GLY A 1 205 ? 6.528 5.708 19.804 1.00 64.12 205 GLY A C 1
ATOM 1602 O O . GLY A 1 205 ? 5.479 5.825 19.168 1.00 64.12 205 GLY A O 1
ATOM 1603 N N . PRO A 1 206 ? 7.183 6.786 20.258 1.00 60.25 206 PRO A N 1
ATOM 1604 C CA . PRO A 1 206 ? 6.617 8.128 20.166 1.00 60.25 206 PRO A CA 1
ATOM 1605 C C . PRO A 1 206 ? 6.632 8.715 18.748 1.00 60.25 206 PRO A C 1
ATOM 1607 O O . PRO A 1 206 ? 5.903 9.673 18.503 1.00 60.25 206 PRO A O 1
ATOM 1610 N N . ARG A 1 207 ? 7.458 8.201 17.818 1.00 63.00 207 ARG A N 1
ATOM 1611 C CA . ARG A 1 207 ? 7.711 8.873 16.525 1.00 63.00 207 ARG A CA 1
ATOM 1612 C C . ARG A 1 207 ? 8.013 7.980 15.315 1.00 63.00 207 ARG A C 1
ATOM 1614 O O . ARG A 1 207 ? 7.917 8.469 14.195 1.00 63.00 207 ARG A O 1
ATOM 1621 N N . ALA A 1 208 ? 8.335 6.695 15.479 1.00 69.50 208 ALA A N 1
ATOM 1622 C CA . ALA A 1 208 ? 8.712 5.869 14.330 1.00 69.50 208 ALA A CA 1
ATOM 1623 C C . ALA A 1 208 ? 7.468 5.415 13.557 1.00 69.50 208 ALA A C 1
ATOM 1625 O O . ALA A 1 208 ? 6.690 4.597 14.040 1.00 69.50 208 ALA A O 1
ATOM 1626 N N . LEU A 1 209 ? 7.269 5.951 12.357 1.00 79.56 209 LEU A N 1
ATOM 1627 C CA . LEU A 1 209 ? 6.144 5.605 11.491 1.00 79.56 209 LEU A CA 1
ATOM 1628 C C . LEU A 1 209 ? 6.517 4.439 10.579 1.00 79.56 209 LEU A C 1
ATOM 1630 O O . LEU A 1 209 ? 7.658 4.334 10.128 1.00 79.56 209 LEU A O 1
ATOM 1634 N N . TYR A 1 210 ? 5.554 3.574 10.277 1.00 84.69 210 TYR A N 1
ATOM 1635 C CA . TYR A 1 210 ? 5.762 2.477 9.341 1.00 84.69 210 TYR A CA 1
ATOM 1636 C C . TYR A 1 210 ? 4.598 2.310 8.371 1.00 84.69 210 TYR A C 1
ATOM 1638 O O . TYR A 1 210 ? 3.446 2.584 8.702 1.00 84.69 210 TYR A O 1
ATOM 1646 N N . LEU A 1 211 ? 4.917 1.838 7.167 1.00 87.50 211 LEU A N 1
ATOM 1647 C CA . LEU A 1 211 ? 3.966 1.428 6.137 1.00 87.50 211 LEU A CA 1
ATOM 1648 C C . LEU A 1 211 ? 4.063 -0.073 5.931 1.00 87.50 211 LEU A C 1
ATOM 1650 O O . LEU A 1 211 ? 5.167 -0.609 5.841 1.00 87.50 211 LEU A O 1
ATOM 1654 N N . VAL A 1 212 ? 2.918 -0.718 5.768 1.00 90.00 212 VAL A N 1
ATOM 1655 C CA . VAL A 1 212 ? 2.810 -2.135 5.441 1.00 90.00 212 VAL A CA 1
ATOM 1656 C C . VAL A 1 212 ? 2.233 -2.260 4.042 1.00 90.00 212 VAL A C 1
ATOM 1658 O O . VAL A 1 212 ? 1.197 -1.670 3.702 1.00 90.00 212 VAL A O 1
ATOM 1661 N N . MET A 1 213 ? 2.931 -3.021 3.215 1.00 92.88 213 MET A N 1
ATOM 1662 C CA . MET A 1 213 ? 2.626 -3.162 1.806 1.00 92.88 213 MET A CA 1
ATOM 1663 C C . MET A 1 213 ? 2.813 -4.603 1.341 1.00 92.88 213 MET A C 1
ATOM 1665 O O . MET A 1 213 ? 3.465 -5.408 2.010 1.00 92.88 213 MET A O 1
ATOM 1669 N N . ASP A 1 214 ? 2.216 -4.948 0.203 1.00 92.81 214 ASP A N 1
ATOM 1670 C CA . ASP A 1 214 ? 2.398 -6.277 -0.379 1.00 92.81 214 ASP A CA 1
ATOM 1671 C C . ASP A 1 214 ? 3.892 -6.560 -0.606 1.00 92.81 214 ASP A C 1
ATOM 1673 O O . ASP A 1 214 ? 4.611 -5.753 -1.203 1.00 92.81 214 ASP A O 1
ATOM 1677 N N . PHE A 1 215 ? 4.352 -7.735 -0.173 1.00 94.75 215 PHE A N 1
ATOM 1678 C CA . PHE A 1 215 ? 5.684 -8.208 -0.522 1.00 94.75 215 PHE A CA 1
ATOM 1679 C C . PHE A 1 215 ? 5.736 -8.556 -2.015 1.00 94.75 215 PHE A C 1
ATOM 1681 O O . PHE A 1 215 ? 4.864 -9.253 -2.536 1.00 94.75 215 PHE A O 1
ATOM 1688 N N . VAL A 1 216 ? 6.777 -8.091 -2.705 1.00 92.19 216 VAL A N 1
ATOM 1689 C CA . VAL A 1 216 ? 7.017 -8.407 -4.115 1.00 92.19 216 VAL A CA 1
ATOM 1690 C C . VAL A 1 216 ? 8.195 -9.366 -4.216 1.00 92.19 216 VAL A C 1
ATOM 1692 O O . VAL A 1 216 ? 9.334 -8.990 -3.953 1.00 92.19 216 VAL A O 1
ATOM 1695 N N . ASP A 1 217 ? 7.922 -10.601 -4.635 1.00 87.19 217 ASP A N 1
ATOM 1696 C CA . ASP A 1 217 ? 8.962 -11.578 -4.964 1.00 87.19 217 ASP A CA 1
ATOM 1697 C C . ASP A 1 217 ? 9.548 -11.268 -6.352 1.00 87.19 217 ASP A C 1
ATOM 1699 O O . ASP A 1 217 ? 9.002 -11.643 -7.397 1.00 87.19 217 ASP A O 1
ATOM 1703 N N . GLY A 1 218 ? 10.632 -10.497 -6.356 1.00 91.50 218 GLY A N 1
ATOM 1704 C CA . GLY A 1 218 ? 11.231 -9.943 -7.562 1.00 91.50 218 GLY A CA 1
ATOM 1705 C C . GLY A 1 218 ? 12.523 -9.175 -7.292 1.00 91.50 218 GLY A C 1
ATOM 1706 O O . GLY A 1 218 ? 13.032 -9.161 -6.171 1.00 91.50 218 GLY A O 1
ATOM 1707 N N . LYS A 1 219 ? 13.046 -8.530 -8.337 1.00 88.94 219 LYS A N 1
ATOM 1708 C CA . LYS A 1 219 ? 14.227 -7.653 -8.273 1.00 88.94 219 LYS A CA 1
ATOM 1709 C C . LYS A 1 219 ? 13.870 -6.239 -8.717 1.00 88.94 219 LYS A C 1
ATOM 1711 O O . LYS A 1 219 ? 12.848 -6.031 -9.369 1.00 88.94 219 LYS A O 1
ATOM 1716 N N . SER A 1 220 ? 14.714 -5.265 -8.393 1.00 92.19 220 SER A N 1
ATOM 1717 C CA . SER A 1 220 ? 14.565 -3.919 -8.949 1.00 92.19 220 SER A CA 1
ATOM 1718 C C . SER A 1 220 ? 14.878 -3.906 -10.452 1.00 92.19 220 SER A C 1
ATOM 1720 O O . SER A 1 220 ? 15.640 -4.737 -10.960 1.00 92.19 220 SER A O 1
ATOM 1722 N N . LEU A 1 221 ? 14.330 -2.935 -11.183 1.00 92.75 221 LEU A N 1
ATOM 1723 C CA . LEU A 1 221 ? 14.682 -2.719 -12.584 1.00 92.75 221 LEU A CA 1
ATOM 1724 C C . LEU A 1 221 ? 16.167 -2.350 -12.724 1.00 92.75 221 LEU A C 1
ATOM 1726 O O . LEU A 1 221 ? 16.787 -2.745 -13.710 1.00 92.75 221 LEU A O 1
ATOM 1730 N N . THR A 1 222 ? 16.755 -1.664 -11.736 1.00 92.19 222 THR A N 1
ATOM 1731 C CA . THR A 1 222 ? 18.205 -1.407 -11.674 1.00 92.19 222 THR A CA 1
ATOM 1732 C C . THR A 1 222 ? 19.008 -2.704 -11.746 1.00 92.19 222 THR A C 1
ATOM 1734 O O . THR A 1 222 ? 19.960 -2.793 -12.523 1.00 92.19 222 THR A O 1
ATOM 1737 N N . ASP A 1 223 ? 18.628 -3.722 -10.973 1.00 89.69 223 ASP A N 1
ATOM 1738 C CA . ASP A 1 223 ? 19.353 -4.996 -10.942 1.00 89.69 223 ASP A CA 1
ATOM 1739 C C . ASP A 1 223 ? 19.223 -5.740 -12.270 1.00 89.69 223 ASP A C 1
ATOM 1741 O O . ASP A 1 223 ? 20.220 -6.215 -12.809 1.00 89.69 223 ASP A O 1
ATOM 1745 N N . HIS A 1 224 ? 18.033 -5.740 -12.873 1.00 90.94 224 HIS A N 1
ATOM 1746 C CA . HIS A 1 224 ? 17.855 -6.288 -14.218 1.00 90.94 224 HIS A CA 1
ATOM 1747 C C . HIS A 1 224 ? 18.709 -5.563 -15.265 1.00 90.94 224 HIS A C 1
ATOM 1749 O O . HIS A 1 224 ? 19.305 -6.210 -16.124 1.00 90.94 224 HIS A O 1
ATOM 1755 N N . ILE A 1 225 ? 18.798 -4.230 -15.200 1.00 91.56 225 ILE A N 1
ATOM 1756 C CA . ILE A 1 225 ? 19.654 -3.447 -16.101 1.00 91.56 225 ILE A CA 1
ATOM 1757 C C . ILE A 1 225 ? 21.122 -3.863 -15.940 1.00 91.56 225 ILE A C 1
ATOM 1759 O O . ILE A 1 225 ? 21.796 -4.089 -16.945 1.00 91.56 225 ILE A O 1
ATOM 1763 N N . ARG A 1 226 ? 21.608 -4.020 -14.701 1.00 93.12 226 ARG A N 1
ATOM 1764 C CA . ARG A 1 226 ? 22.979 -4.485 -14.416 1.00 93.12 226 ARG A CA 1
ATOM 1765 C C . ARG A 1 226 ? 23.245 -5.899 -14.937 1.00 93.12 226 ARG A C 1
ATOM 1767 O O . ARG A 1 226 ? 24.357 -6.180 -15.370 1.00 93.12 226 ARG A O 1
ATOM 1774 N N . GLU A 1 227 ? 22.233 -6.761 -14.925 1.00 93.50 227 GLU A N 1
ATOM 1775 C CA . GLU A 1 227 ? 22.293 -8.140 -15.430 1.00 93.50 227 GLU A CA 1
ATOM 1776 C C . GLU A 1 227 ? 22.201 -8.243 -16.966 1.00 93.50 227 GLU A C 1
ATOM 1778 O O . GLU A 1 227 ? 22.274 -9.342 -17.510 1.00 93.50 227 GLU A O 1
ATOM 1783 N N . GLY A 1 228 ? 22.074 -7.121 -17.685 1.00 92.12 228 GLY A N 1
ATOM 1784 C CA . GLY A 1 228 ? 22.009 -7.108 -19.149 1.00 92.12 228 GLY A CA 1
ATOM 1785 C C . GLY A 1 228 ? 20.593 -7.272 -19.700 1.00 92.12 228 GLY A C 1
ATOM 1786 O O . GLY A 1 228 ? 20.374 -8.040 -20.637 1.00 92.12 228 GLY A O 1
ATOM 1787 N N . LEU A 1 229 ? 19.624 -6.553 -19.125 1.00 90.62 229 LEU A N 1
ATOM 1788 C CA . LEU A 1 229 ? 18.232 -6.540 -19.579 1.00 90.62 229 LEU A CA 1
ATOM 1789 C C . LEU A 1 229 ? 18.107 -6.296 -21.092 1.00 90.62 229 LEU A C 1
ATOM 1791 O O . LEU A 1 229 ? 18.543 -5.268 -21.614 1.00 90.62 229 LEU A O 1
ATOM 1795 N N . ASP A 1 230 ? 17.428 -7.218 -21.778 1.00 92.88 230 ASP A N 1
ATOM 1796 C CA . ASP A 1 230 ? 17.110 -7.079 -23.198 1.00 92.88 230 ASP A CA 1
ATOM 1797 C C . ASP A 1 230 ? 16.298 -5.801 -23.477 1.00 92.88 230 ASP A C 1
ATOM 1799 O O . ASP A 1 230 ? 15.368 -5.445 -22.746 1.00 92.88 230 ASP A O 1
ATOM 1803 N N . ARG A 1 231 ? 16.617 -5.118 -24.583 1.00 90.06 231 ARG A N 1
ATOM 1804 C CA . ARG A 1 231 ? 16.023 -3.817 -24.932 1.00 90.06 231 ARG A CA 1
ATOM 1805 C C . ARG A 1 231 ? 14.520 -3.908 -25.186 1.00 90.06 231 ARG A C 1
ATOM 1807 O O . ARG A 1 231 ? 13.784 -2.997 -24.799 1.00 90.06 231 ARG A O 1
ATOM 1814 N N . LEU A 1 232 ? 14.051 -4.980 -25.828 1.00 86.25 232 LEU A N 1
ATOM 1815 C CA . LEU A 1 232 ? 12.627 -5.165 -26.096 1.00 86.25 232 LEU A CA 1
ATOM 1816 C C . LEU A 1 232 ? 11.873 -5.408 -24.786 1.00 86.25 232 LEU A C 1
ATOM 1818 O O . LEU A 1 232 ? 10.829 -4.791 -24.566 1.00 86.25 232 LEU A O 1
ATOM 1822 N N . ILE A 1 233 ? 12.418 -6.232 -23.888 1.00 87.25 233 ILE A N 1
ATOM 1823 C CA . ILE A 1 233 ? 11.846 -6.442 -22.549 1.00 87.25 233 ILE A CA 1
ATOM 1824 C C . ILE A 1 233 ? 11.830 -5.126 -21.762 1.00 87.25 233 ILE A C 1
ATOM 1826 O O . ILE A 1 233 ? 10.778 -4.735 -21.254 1.00 87.25 233 ILE A O 1
ATOM 1830 N N . GLY A 1 234 ? 12.947 -4.395 -21.736 1.00 89.88 234 GLY A N 1
ATOM 1831 C CA . GLY A 1 234 ? 13.053 -3.098 -21.069 1.00 89.88 234 GLY A CA 1
ATOM 1832 C C . GLY A 1 234 ? 12.002 -2.095 -21.549 1.00 89.88 234 GLY A C 1
ATOM 1833 O O . GLY A 1 234 ? 11.323 -1.479 -20.729 1.00 89.88 234 GLY A O 1
ATOM 1834 N N . SER A 1 235 ? 11.770 -2.000 -22.864 1.00 88.88 235 SER A N 1
ATOM 1835 C CA . SER A 1 235 ? 10.737 -1.114 -23.425 1.00 88.88 235 SER A CA 1
ATOM 1836 C C . SER A 1 235 ? 9.322 -1.445 -22.929 1.00 88.88 235 SER A C 1
ATOM 1838 O O . SER A 1 235 ? 8.530 -0.545 -22.637 1.00 88.88 235 SER A O 1
ATOM 1840 N N . ARG A 1 236 ? 9.005 -2.738 -22.759 1.00 88.50 236 ARG A N 1
ATOM 1841 C CA . ARG A 1 236 ? 7.708 -3.194 -22.238 1.00 88.50 236 ARG A CA 1
ATOM 1842 C C . ARG A 1 236 ? 7.551 -2.864 -20.758 1.00 88.50 236 ARG A C 1
ATOM 1844 O O . ARG A 1 236 ? 6.468 -2.441 -20.353 1.00 88.50 236 ARG A O 1
ATOM 1851 N N . LEU A 1 237 ? 8.612 -3.034 -19.968 1.00 88.31 237 LEU A N 1
ATOM 1852 C CA . LEU A 1 237 ? 8.617 -2.670 -18.550 1.00 88.31 237 LEU A CA 1
ATOM 1853 C C . LEU A 1 237 ? 8.410 -1.161 -18.381 1.00 88.31 237 LEU A C 1
ATOM 1855 O O . LEU A 1 237 ? 7.510 -0.761 -17.650 1.00 88.31 237 LEU A O 1
ATOM 1859 N N . VAL A 1 238 ? 9.122 -0.329 -19.148 1.00 92.38 238 VAL A N 1
ATOM 1860 C CA . VAL A 1 238 ? 8.933 1.133 -19.143 1.00 92.38 238 VAL A CA 1
ATOM 1861 C C . VAL A 1 238 ? 7.503 1.521 -19.525 1.00 92.38 238 VAL A C 1
ATOM 1863 O O . VAL A 1 238 ? 6.894 2.344 -18.848 1.00 92.38 238 VAL A O 1
ATOM 1866 N N . SER A 1 239 ? 6.924 0.899 -20.559 1.00 92.38 239 SER A N 1
ATOM 1867 C CA . SER A 1 239 ? 5.531 1.162 -20.950 1.00 92.38 239 SER A CA 1
ATOM 1868 C C . SER A 1 239 ? 4.537 0.831 -19.829 1.00 92.38 239 SER A C 1
ATOM 1870 O O . SER A 1 239 ? 3.607 1.598 -19.579 1.00 92.38 239 SER A O 1
ATOM 1872 N N . ARG A 1 240 ? 4.741 -0.283 -19.114 1.00 90.31 240 ARG A N 1
ATOM 1873 C CA . ARG A 1 240 ? 3.912 -0.665 -17.959 1.00 90.31 240 ARG A CA 1
ATOM 1874 C C . ARG A 1 240 ? 4.085 0.304 -16.789 1.00 90.31 240 ARG A C 1
ATOM 1876 O O . ARG A 1 240 ? 3.082 0.719 -16.214 1.00 90.31 240 ARG A O 1
ATOM 1883 N N . THR A 1 241 ? 5.315 0.720 -16.493 1.00 94.44 241 THR A N 1
ATOM 1884 C CA . THR A 1 241 ? 5.600 1.740 -15.474 1.00 94.44 241 THR A CA 1
ATOM 1885 C C . THR A 1 241 ? 4.914 3.063 -15.807 1.00 94.44 241 THR A C 1
ATOM 1887 O O . THR A 1 241 ? 4.249 3.635 -14.951 1.00 94.44 241 THR A O 1
ATOM 1890 N N . ALA A 1 242 ? 4.982 3.520 -17.061 1.00 94.25 242 ALA A N 1
ATOM 1891 C CA . ALA A 1 242 ? 4.318 4.749 -17.493 1.00 94.25 242 ALA A CA 1
ATOM 1892 C C . ALA A 1 242 ? 2.792 4.693 -17.300 1.00 94.25 242 ALA A C 1
ATOM 1894 O O . ALA A 1 242 ? 2.191 5.679 -16.883 1.00 94.25 242 ALA A O 1
ATOM 1895 N N . ARG A 1 243 ? 2.159 3.534 -17.536 1.00 93.25 243 ARG A N 1
ATOM 1896 C CA . ARG A 1 243 ? 0.720 3.344 -17.271 1.00 93.25 243 ARG A CA 1
ATOM 1897 C C . ARG A 1 243 ? 0.385 3.388 -15.779 1.00 93.25 243 ARG A C 1
ATOM 1899 O O . ARG A 1 243 ? -0.633 3.965 -15.419 1.00 93.25 243 ARG A O 1
ATOM 1906 N N . ALA A 1 244 ? 1.237 2.822 -14.923 1.00 92.75 244 ALA A N 1
ATOM 1907 C CA . ALA A 1 244 ? 1.079 2.919 -13.471 1.00 92.75 244 ALA A CA 1
ATOM 1908 C C . ALA A 1 244 ? 1.193 4.372 -12.982 1.00 92.75 244 ALA A C 1
ATOM 1910 O O . ALA A 1 244 ? 0.385 4.821 -12.172 1.00 92.75 244 ALA A O 1
ATOM 1911 N N . VAL A 1 245 ? 2.152 5.127 -13.523 1.00 93.44 245 VAL A N 1
ATOM 1912 C CA . VAL A 1 245 ? 2.319 6.558 -13.228 1.00 93.44 245 VAL A CA 1
ATOM 1913 C C . VAL A 1 245 ? 1.111 7.365 -13.708 1.00 93.44 245 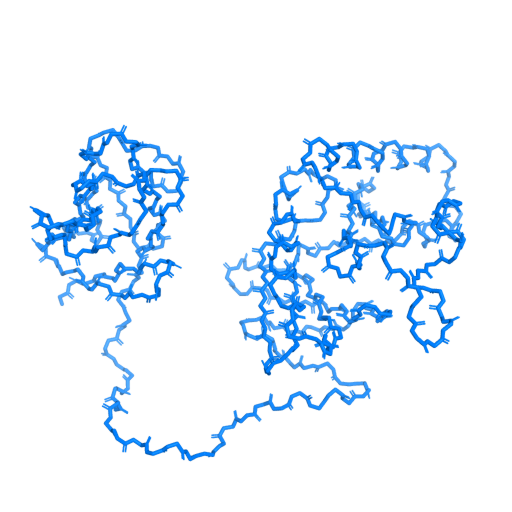VAL A C 1
ATOM 1915 O O . VAL A 1 245 ? 0.584 8.167 -12.945 1.00 93.44 245 VAL A O 1
ATOM 1918 N N . ALA A 1 246 ? 0.622 7.117 -14.927 1.00 91.25 246 ALA A N 1
ATOM 1919 C CA . ALA A 1 246 ? -0.580 7.770 -15.445 1.00 91.25 246 ALA A CA 1
ATOM 1920 C C . ALA A 1 246 ? -1.805 7.497 -14.558 1.00 91.25 246 ALA A C 1
ATOM 1922 O O . ALA A 1 246 ? -2.505 8.430 -14.179 1.00 91.25 246 ALA A O 1
ATOM 1923 N N . TYR A 1 247 ? -2.003 6.242 -14.140 1.00 89.88 247 TYR A N 1
ATOM 1924 C CA . TYR A 1 247 ? -3.068 5.885 -13.204 1.00 89.88 247 TYR A CA 1
ATOM 1925 C C . TYR A 1 247 ? -2.959 6.648 -11.874 1.00 89.88 247 TYR A C 1
ATOM 1927 O O . TYR A 1 247 ? -3.964 7.124 -11.350 1.00 89.88 247 TYR A O 1
ATOM 1935 N N . ALA A 1 248 ? -1.750 6.798 -11.325 1.00 86.62 248 ALA A N 1
ATOM 1936 C CA . ALA A 1 248 ? -1.546 7.585 -10.112 1.00 86.62 248 ALA A CA 1
ATOM 1937 C C . ALA A 1 248 ? -1.874 9.072 -10.327 1.00 86.62 248 ALA A C 1
ATOM 1939 O O . ALA A 1 248 ? -2.557 9.678 -9.498 1.00 86.62 248 ALA A O 1
ATOM 1940 N N . HIS A 1 249 ? -1.463 9.639 -11.465 1.00 87.44 249 HIS A N 1
ATOM 1941 C CA . HIS A 1 249 ? -1.767 11.023 -11.828 1.00 87.44 249 HIS A CA 1
ATOM 1942 C C . HIS A 1 249 ? -3.277 11.270 -11.963 1.00 87.44 249 HIS A C 1
ATOM 1944 O O . HIS A 1 249 ? -3.764 12.275 -11.448 1.00 87.44 249 HIS A O 1
ATOM 1950 N N . ASP A 1 250 ? -4.035 10.331 -12.539 1.00 86.06 250 ASP A N 1
ATOM 1951 C CA . ASP A 1 250 ? -5.504 10.408 -12.631 1.00 86.06 250 ASP A CA 1
ATOM 1952 C C . ASP A 1 250 ? -6.187 10.423 -11.250 1.00 86.06 250 ASP A C 1
ATOM 1954 O O . ASP A 1 250 ? -7.320 10.886 -11.099 1.00 86.06 250 ASP A O 1
ATOM 1958 N N . LYS A 1 251 ? -5.496 9.930 -10.216 1.00 81.25 251 LYS A N 1
ATOM 1959 C CA . LYS A 1 251 ? -5.926 9.968 -8.810 1.00 81.25 251 LYS A CA 1
ATOM 1960 C C . LYS A 1 251 ? -5.353 11.163 -8.038 1.00 81.25 251 LYS A C 1
ATOM 1962 O O . LYS A 1 251 ? -5.542 11.245 -6.826 1.00 81.25 251 LYS A O 1
ATOM 1967 N N . GLY A 1 252 ? -4.669 12.084 -8.718 1.00 82.00 252 GLY A N 1
ATOM 1968 C CA . GLY A 1 252 ? -4.037 13.258 -8.115 1.00 82.00 252 GLY A CA 1
ATOM 1969 C C . GLY A 1 252 ? -2.785 12.939 -7.295 1.00 82.00 252 GLY A C 1
ATOM 1970 O O . GLY A 1 252 ? -2.390 13.747 -6.455 1.00 82.00 252 GLY A O 1
ATOM 1971 N N . VAL A 1 253 ? -2.166 11.771 -7.502 1.00 80.50 253 VAL A N 1
ATOM 1972 C CA . VAL A 1 253 ? -0.975 11.334 -6.764 1.00 80.50 253 VAL A CA 1
ATOM 1973 C C . VAL A 1 253 ? 0.249 11.382 -7.671 1.00 80.50 253 VAL A C 1
ATOM 1975 O O . VAL A 1 253 ? 0.296 10.718 -8.701 1.00 80.50 253 VAL A O 1
ATOM 1978 N N . VAL A 1 254 ? 1.273 12.130 -7.260 1.00 82.69 254 VAL A N 1
ATOM 1979 C CA . VAL A 1 254 ? 2.565 12.220 -7.959 1.00 82.69 254 VAL A CA 1
ATOM 1980 C C . VAL A 1 254 ? 3.594 11.353 -7.233 1.00 82.69 254 VAL A C 1
ATOM 1982 O O . VAL A 1 254 ? 3.693 11.411 -6.011 1.00 82.69 254 VAL A O 1
ATOM 1985 N N . HIS A 1 255 ? 4.393 10.570 -7.966 1.00 84.94 255 HIS A N 1
ATOM 1986 C CA . HIS A 1 255 ? 5.350 9.638 -7.351 1.00 84.94 255 HIS A CA 1
ATOM 1987 C C . HIS A 1 255 ? 6.521 10.330 -6.634 1.00 84.94 255 HIS A C 1
ATOM 1989 O O . HIS A 1 255 ? 6.942 9.861 -5.579 1.00 84.94 255 HIS A O 1
ATOM 1995 N N . ARG A 1 256 ? 7.069 11.416 -7.203 1.00 78.62 256 ARG A N 1
ATOM 1996 C CA . ARG A 1 256 ? 8.175 12.245 -6.653 1.00 78.62 256 ARG A CA 1
ATOM 1997 C C . ARG A 1 256 ? 9.544 11.570 -6.470 1.00 78.62 256 ARG A C 1
ATOM 1999 O O . ARG A 1 256 ? 10.507 12.235 -6.097 1.00 78.62 256 ARG A O 1
ATOM 2006 N N . ASP A 1 257 ? 9.669 10.273 -6.720 1.00 78.50 257 ASP A N 1
ATOM 2007 C CA . ASP A 1 257 ? 10.942 9.536 -6.667 1.00 78.50 257 ASP A CA 1
ATOM 2008 C C . ASP A 1 257 ? 10.972 8.434 -7.729 1.00 78.50 257 ASP A C 1
ATOM 2010 O O . ASP A 1 257 ? 11.326 7.292 -7.460 1.00 78.50 257 ASP A O 1
ATOM 2014 N N . LEU A 1 258 ? 10.514 8.742 -8.941 1.00 87.81 258 LEU A N 1
ATOM 2015 C CA . LEU A 1 258 ? 10.471 7.745 -10.002 1.00 87.81 258 LEU A CA 1
ATOM 2016 C C . LEU A 1 258 ? 11.893 7.456 -10.505 1.00 87.81 258 LEU A C 1
ATOM 2018 O O . LEU A 1 258 ? 12.518 8.299 -11.143 1.00 87.81 258 LEU A O 1
ATOM 2022 N N . LYS A 1 259 ? 12.382 6.246 -10.238 1.00 87.56 259 LYS A N 1
ATOM 2023 C CA . LYS A 1 259 ? 13.687 5.735 -10.682 1.00 87.56 259 LYS A CA 1
ATOM 2024 C C . LYS A 1 259 ? 13.643 4.210 -10.825 1.00 87.56 259 LYS A C 1
ATOM 2026 O O . LYS A 1 259 ? 12.753 3.589 -10.238 1.00 87.56 259 LYS A O 1
ATOM 2031 N N . PRO A 1 260 ? 14.585 3.584 -11.557 1.00 89.81 260 PRO A N 1
ATOM 2032 C CA . PRO A 1 260 ? 14.599 2.132 -11.738 1.00 89.81 260 PRO A CA 1
ATOM 2033 C C . PRO A 1 260 ? 14.645 1.327 -10.426 1.00 89.81 260 PRO A C 1
ATOM 2035 O O . PRO A 1 260 ? 14.085 0.235 -10.374 1.00 89.81 260 PRO A O 1
ATOM 2038 N N . ASP A 1 261 ? 15.217 1.870 -9.348 1.00 88.25 261 ASP A N 1
ATOM 2039 C CA . ASP A 1 261 ? 15.250 1.207 -8.034 1.00 88.25 261 ASP A CA 1
ATOM 2040 C C . ASP A 1 261 ? 13.849 1.016 -7.424 1.00 88.25 261 ASP A C 1
ATOM 2042 O O . ASP A 1 261 ? 13.603 0.028 -6.739 1.00 88.25 261 ASP A O 1
ATOM 2046 N N . ASN A 1 262 ? 12.912 1.919 -7.736 1.00 91.31 262 ASN A N 1
ATOM 2047 C CA . ASN A 1 262 ? 11.536 1.894 -7.226 1.00 91.31 262 ASN A CA 1
ATOM 2048 C C . ASN A 1 262 ? 10.572 1.144 -8.170 1.00 91.31 262 ASN A C 1
ATOM 2050 O O . ASN A 1 262 ? 9.363 1.085 -7.937 1.00 91.31 262 ASN A O 1
ATOM 2054 N N . VAL A 1 263 ? 11.091 0.555 -9.253 1.00 95.06 263 VAL A N 1
ATOM 2055 C CA . VAL A 1 263 ? 10.336 -0.295 -10.177 1.00 95.06 263 VAL A CA 1
ATOM 2056 C C . VAL A 1 263 ? 10.727 -1.740 -9.906 1.00 95.06 263 VAL A C 1
ATOM 2058 O O . VAL A 1 263 ? 11.775 -2.194 -10.360 1.00 95.06 263 VAL A O 1
ATOM 2061 N N . LEU A 1 264 ? 9.889 -2.480 -9.184 1.00 94.56 264 LEU A N 1
ATOM 2062 C CA . LEU A 1 264 ? 10.122 -3.901 -8.948 1.00 94.56 264 LEU A CA 1
ATOM 2063 C C . LEU A 1 264 ? 9.590 -4.725 -10.124 1.00 94.56 264 LEU A C 1
ATOM 2065 O O . LEU A 1 264 ? 8.550 -4.412 -10.711 1.00 94.56 264 LEU A O 1
ATOM 2069 N N . VAL A 1 265 ? 10.307 -5.789 -10.461 1.00 90.75 265 VAL A N 1
ATOM 2070 C CA . VAL A 1 265 ? 9.973 -6.736 -11.522 1.00 90.75 265 VAL A CA 1
ATOM 2071 C C . VAL A 1 265 ? 9.812 -8.111 -10.884 1.00 90.75 265 VAL A C 1
ATOM 2073 O O . VAL A 1 265 ? 10.758 -8.655 -10.314 1.00 90.75 265 VAL A O 1
ATOM 2076 N N . THR A 1 266 ? 8.595 -8.656 -10.938 1.00 89.88 266 THR A N 1
ATOM 2077 C CA . THR A 1 266 ? 8.291 -9.989 -10.395 1.00 89.88 266 THR A CA 1
ATOM 2078 C C . THR A 1 266 ? 8.988 -11.085 -11.199 1.00 89.88 266 THR A C 1
ATOM 2080 O O . THR A 1 266 ? 9.411 -10.863 -12.335 1.00 89.88 266 THR A O 1
ATOM 2083 N N . ARG A 1 267 ? 9.040 -12.306 -10.654 1.00 83.44 267 ARG A N 1
ATOM 2084 C CA . ARG A 1 267 ? 9.540 -13.488 -11.387 1.00 83.44 267 ARG A CA 1
ATOM 2085 C C . ARG A 1 267 ? 8.828 -13.723 -12.727 1.00 83.44 267 ARG A C 1
ATOM 2087 O O . ARG A 1 267 ? 9.467 -14.140 -13.686 1.00 83.44 267 ARG A O 1
ATOM 2094 N N . ASP A 1 268 ? 7.549 -13.359 -12.814 1.00 80.06 268 ASP A N 1
ATOM 2095 C CA . ASP A 1 268 ? 6.736 -13.430 -14.039 1.00 80.06 268 ASP A CA 1
ATOM 2096 C C . ASP A 1 268 ? 6.857 -12.175 -14.929 1.00 80.06 268 ASP A C 1
ATOM 2098 O O . ASP A 1 268 ? 5.994 -11.897 -15.772 1.00 80.06 268 ASP A O 1
ATOM 2102 N N . PHE A 1 269 ? 7.904 -11.369 -14.720 1.00 83.81 269 PHE A N 1
ATOM 2103 C CA . PHE A 1 269 ? 8.202 -10.139 -15.456 1.00 83.81 269 PHE A CA 1
ATOM 2104 C C . PHE A 1 269 ? 7.059 -9.110 -15.442 1.00 83.81 269 PHE A C 1
ATOM 2106 O O . PHE A 1 269 ? 6.817 -8.401 -16.427 1.00 83.81 269 PHE A O 1
ATOM 2113 N N . GLN A 1 270 ? 6.335 -9.001 -14.326 1.00 88.75 270 GLN A N 1
ATOM 2114 C CA . GLN A 1 270 ? 5.337 -7.950 -14.114 1.00 88.75 270 GLN A CA 1
ATOM 2115 C C . GLN A 1 270 ? 5.942 -6.773 -13.350 1.00 88.75 270 GLN A C 1
ATOM 2117 O O . GLN A 1 270 ? 6.792 -6.960 -12.486 1.00 88.75 270 GLN A O 1
ATOM 2122 N N . VAL A 1 271 ? 5.489 -5.559 -13.667 1.00 92.62 271 VAL A N 1
ATOM 2123 C CA . VAL A 1 271 ? 5.918 -4.336 -12.972 1.00 92.62 271 VAL A CA 1
ATOM 2124 C C . VAL A 1 271 ? 5.137 -4.183 -11.674 1.00 92.62 271 VAL A C 1
ATOM 2126 O O . VAL A 1 271 ? 3.926 -4.381 -11.663 1.00 92.62 271 VAL A O 1
ATOM 2129 N N . ARG A 1 272 ? 5.824 -3.784 -10.605 1.00 94.56 272 ARG A N 1
ATOM 2130 C CA . ARG A 1 272 ? 5.256 -3.372 -9.321 1.00 94.56 272 ARG A CA 1
ATOM 2131 C C . ARG A 1 272 ? 5.967 -2.092 -8.875 1.00 94.56 272 ARG A C 1
ATOM 2133 O O . ARG A 1 272 ? 7.091 -2.129 -8.385 1.00 94.56 272 ARG A O 1
ATOM 2140 N N . LEU A 1 273 ? 5.325 -0.953 -9.109 1.00 94.06 273 LEU A N 1
ATOM 2141 C CA . LEU A 1 273 ? 5.824 0.370 -8.744 1.00 94.06 273 LEU A CA 1
ATOM 2142 C C . LEU A 1 273 ? 5.645 0.589 -7.239 1.00 94.06 273 LEU A C 1
ATOM 2144 O O . LEU A 1 273 ? 4.536 0.425 -6.727 1.00 94.06 273 LEU A O 1
ATOM 2148 N N . THR A 1 274 ? 6.726 0.928 -6.543 1.00 90.06 274 THR A N 1
ATOM 2149 C CA . THR A 1 274 ? 6.756 1.114 -5.086 1.00 90.06 274 THR A CA 1
ATOM 2150 C C . THR A 1 274 ? 7.252 2.509 -4.715 1.00 90.06 274 THR A C 1
ATOM 2152 O O . THR A 1 274 ? 7.638 3.281 -5.584 1.00 90.06 274 THR A O 1
ATOM 2155 N N . ASP A 1 275 ? 7.259 2.829 -3.421 1.00 80.50 275 ASP A N 1
ATOM 2156 C CA . ASP A 1 275 ? 7.881 4.044 -2.889 1.00 80.50 275 ASP A CA 1
ATOM 2157 C C . ASP A 1 275 ? 7.355 5.339 -3.521 1.00 80.50 275 ASP A C 1
ATOM 2159 O O . ASP A 1 275 ? 8.099 6.295 -3.763 1.00 80.50 275 ASP A O 1
ATOM 2163 N N . PHE A 1 276 ? 6.032 5.405 -3.713 1.00 76.50 276 PHE A N 1
ATOM 2164 C CA . PHE A 1 276 ? 5.347 6.691 -3.823 1.00 76.50 276 PHE A CA 1
ATOM 2165 C C . PHE A 1 276 ? 5.826 7.559 -2.663 1.00 76.50 276 PHE A C 1
ATOM 2167 O O . PHE A 1 276 ? 5.925 7.058 -1.543 1.00 76.50 276 PHE A O 1
ATOM 2174 N N . GLY A 1 277 ? 6.222 8.800 -2.954 1.00 62.84 277 GLY A N 1
ATOM 2175 C CA . GLY A 1 277 ? 6.994 9.668 -2.066 1.00 62.84 277 GLY A CA 1
ATOM 2176 C C . GLY A 1 277 ? 6.244 10.133 -0.820 1.00 62.84 277 GLY A C 1
ATOM 2177 O O . GLY A 1 277 ? 6.134 11.333 -0.622 1.00 62.84 277 GLY A O 1
ATOM 2178 N N . ILE A 1 278 ? 5.820 9.187 0.025 1.00 56.84 278 ILE A N 1
ATOM 2179 C CA . ILE A 1 278 ? 5.032 9.305 1.266 1.00 56.84 278 ILE A CA 1
ATOM 2180 C C . ILE A 1 278 ? 5.822 10.021 2.396 1.00 56.84 278 ILE A C 1
ATOM 2182 O O . ILE A 1 278 ? 5.406 10.078 3.550 1.00 56.84 278 ILE A O 1
ATOM 2186 N N . ALA A 1 279 ? 7.013 10.531 2.073 1.00 48.81 279 ALA A N 1
ATOM 2187 C CA . ALA A 1 279 ? 7.862 11.299 2.978 1.00 48.81 279 ALA A CA 1
ATOM 2188 C C . ALA A 1 279 ? 8.748 12.318 2.237 1.00 48.81 279 ALA A C 1
ATOM 2190 O O . ALA A 1 279 ? 9.791 12.713 2.756 1.00 48.81 279 ALA A O 1
ATOM 2191 N N . LYS A 1 280 ? 8.400 12.699 0.997 1.00 49.38 280 LYS A N 1
ATOM 2192 C CA . LYS A 1 280 ? 9.099 13.787 0.297 1.00 49.38 280 LYS A CA 1
ATOM 2193 C C . LYS A 1 280 ? 8.289 15.065 0.446 1.00 49.38 280 LYS A C 1
ATOM 2195 O O . LYS A 1 280 ? 7.184 15.154 -0.089 1.00 49.38 280 LYS A O 1
ATOM 2200 N N . GLU A 1 281 ? 8.882 16.028 1.149 1.00 48.31 281 GLU A N 1
ATOM 2201 C CA . GLU A 1 281 ? 8.376 17.391 1.299 1.00 48.31 281 GLU A CA 1
ATOM 2202 C C . GLU A 1 281 ? 7.875 17.964 -0.034 1.00 48.31 281 GLU A C 1
ATOM 2204 O O . GLU A 1 281 ? 8.453 17.733 -1.102 1.00 48.31 281 GLU A O 1
ATOM 2209 N N . ASP A 1 282 ? 6.785 18.729 0.045 1.00 38.72 282 ASP A N 1
ATOM 2210 C CA . ASP A 1 282 ? 6.297 19.583 -1.034 1.00 38.72 282 ASP A CA 1
ATOM 2211 C C . ASP A 1 282 ? 7.333 20.680 -1.326 1.00 38.72 282 ASP A C 1
ATOM 2213 O O . ASP A 1 282 ? 7.196 21.796 -0.852 1.00 38.72 282 ASP A O 1
ATOM 2217 N N . GLY A 1 283 ? 8.379 20.371 -2.096 1.00 40.69 283 GLY A N 1
ATOM 2218 C CA . GLY A 1 283 ? 9.110 21.333 -2.931 1.00 40.69 283 GLY A CA 1
ATOM 2219 C C . GLY A 1 283 ? 9.642 22.624 -2.287 1.00 40.69 283 GLY A C 1
ATOM 2220 O O . GLY A 1 283 ? 9.965 23.548 -3.029 1.00 40.69 283 GLY A O 1
ATOM 2221 N N . SER A 1 284 ? 9.761 22.731 -0.963 1.00 30.64 284 SER A N 1
ATOM 2222 C CA . SER A 1 284 ? 10.283 23.923 -0.295 1.00 30.64 284 SER A CA 1
ATOM 2223 C C . SER A 1 284 ? 11.649 23.653 0.318 1.00 30.64 284 SER A C 1
ATOM 2225 O O . SER A 1 284 ? 11.757 23.411 1.511 1.00 30.64 284 SER A O 1
ATOM 2227 N N . GLY A 1 285 ? 12.679 23.786 -0.517 1.00 33.22 285 GLY A N 1
ATOM 2228 C CA . GLY A 1 285 ? 14.007 24.212 -0.092 1.00 33.22 285 GLY A CA 1
ATOM 2229 C C . GLY A 1 285 ? 14.859 23.164 0.617 1.00 33.22 285 GLY A C 1
ATOM 2230 O O . GLY A 1 285 ? 14.495 22.631 1.651 1.00 33.22 285 GLY A O 1
ATOM 2231 N N . LEU A 1 286 ? 16.057 22.952 0.066 1.00 28.66 286 LEU A N 1
ATOM 2232 C CA . LEU A 1 286 ? 17.303 22.790 0.821 1.00 28.66 286 LEU A CA 1
ATOM 2233 C C . LEU A 1 286 ? 17.116 22.295 2.265 1.00 28.66 286 LEU A C 1
ATOM 2235 O O . LEU A 1 286 ? 16.928 23.098 3.180 1.00 28.66 286 LEU A O 1
ATOM 2239 N N . THR A 1 287 ? 17.316 20.996 2.500 1.00 30.97 287 THR A N 1
ATOM 2240 C CA . THR A 1 287 ? 17.741 20.562 3.834 1.00 30.97 287 THR A CA 1
ATOM 2241 C C . THR A 1 287 ? 18.913 21.456 4.246 1.00 30.97 287 THR A C 1
ATOM 2243 O O . THR A 1 287 ? 19.857 21.609 3.462 1.00 30.97 287 THR A O 1
ATOM 2246 N N . LEU A 1 288 ? 18.841 22.043 5.445 1.00 30.91 288 LEU A N 1
ATOM 2247 C CA . LEU A 1 288 ? 19.776 22.997 6.078 1.00 30.91 288 LEU A CA 1
ATOM 2248 C C . LEU A 1 288 ? 21.250 22.521 6.190 1.00 30.91 288 LEU A C 1
ATOM 2250 O O . LEU A 1 288 ? 22.042 23.071 6.947 1.00 30.91 288 LEU A O 1
ATOM 2254 N N . THR A 1 289 ? 21.642 21.510 5.421 1.00 33.47 289 THR A N 1
ATOM 2255 C CA . THR A 1 289 ? 22.967 20.893 5.338 1.00 33.47 289 THR A CA 1
ATOM 2256 C C . THR A 1 289 ? 23.482 20.727 3.899 1.00 33.47 289 THR A C 1
ATOM 2258 O O . THR A 1 289 ? 24.544 20.141 3.705 1.00 33.47 289 THR A O 1
ATOM 2261 N N . GLY A 1 290 ? 22.786 21.242 2.875 1.00 29.12 290 GLY A N 1
ATOM 2262 C CA . GLY A 1 290 ? 23.288 21.227 1.490 1.00 29.12 290 GLY A CA 1
ATOM 2263 C C . GLY A 1 290 ? 23.388 19.832 0.855 1.00 29.12 290 GLY A C 1
ATOM 2264 O O . GLY A 1 290 ? 24.049 19.668 -0.169 1.00 29.12 290 GLY A O 1
ATOM 2265 N N . MET A 1 291 ? 22.737 18.819 1.433 1.00 33.22 291 MET A N 1
ATOM 2266 C CA . MET A 1 291 ? 22.612 17.497 0.820 1.00 33.22 291 MET A CA 1
ATOM 2267 C C . MET A 1 291 ? 21.346 17.456 -0.038 1.00 33.22 291 MET A C 1
ATOM 2269 O O . MET A 1 291 ? 20.239 17.510 0.480 1.00 33.22 291 MET A O 1
ATOM 2273 N N . ALA A 1 292 ? 21.496 17.373 -1.360 1.00 34.25 292 ALA A N 1
ATOM 2274 C CA . ALA A 1 292 ? 20.366 17.237 -2.276 1.00 34.25 292 ALA A CA 1
ATOM 2275 C C . ALA A 1 292 ? 19.477 16.042 -1.870 1.00 34.25 292 ALA A C 1
ATOM 2277 O O . ALA A 1 292 ? 19.923 14.893 -1.862 1.00 34.25 292 ALA A O 1
ATOM 2278 N N . MET A 1 293 ? 18.215 16.307 -1.517 1.00 41.31 293 MET A N 1
ATOM 2279 C CA . MET A 1 293 ? 17.274 15.283 -1.062 1.00 41.31 293 MET A CA 1
ATOM 2280 C C . MET A 1 293 ? 16.658 14.550 -2.268 1.00 41.31 293 MET A C 1
ATOM 2282 O O . MET A 1 293 ? 15.570 14.860 -2.744 1.00 41.31 293 MET A O 1
ATOM 2286 N N . GLY A 1 294 ? 17.384 13.566 -2.800 1.00 50.91 294 GLY A N 1
ATOM 2287 C CA . GLY A 1 294 ? 16.953 12.656 -3.868 1.00 50.91 294 GLY A CA 1
ATOM 2288 C C . GLY A 1 294 ? 18.149 12.013 -4.569 1.00 50.91 294 GLY A C 1
ATOM 2289 O O . GLY A 1 294 ? 19.290 12.230 -4.177 1.00 50.91 294 GLY A O 1
ATOM 2290 N N . THR A 1 295 ? 17.913 11.183 -5.586 1.00 56.12 295 THR A N 1
ATOM 2291 C CA . THR A 1 295 ? 18.999 10.678 -6.442 1.00 56.12 295 THR A CA 1
ATOM 2292 C C . THR A 1 295 ? 19.226 11.717 -7.549 1.00 56.12 295 THR A C 1
ATOM 2294 O O . THR A 1 295 ? 18.390 11.771 -8.450 1.00 56.12 295 THR A O 1
ATOM 2297 N N . PRO A 1 296 ? 20.293 12.548 -7.510 1.00 61.28 296 PRO A N 1
ATOM 2298 C CA . PRO A 1 296 ? 20.399 13.770 -8.328 1.00 61.28 296 PRO A CA 1
ATOM 2299 C C . PRO A 1 296 ? 20.229 13.528 -9.832 1.00 61.28 296 PRO A C 1
ATOM 2301 O O . PRO A 1 296 ? 19.664 14.350 -10.541 1.00 61.28 296 PRO A O 1
ATOM 2304 N N . ASN A 1 297 ? 20.634 12.344 -10.297 1.00 72.06 297 ASN A N 1
ATOM 2305 C CA . ASN A 1 297 ? 20.531 11.919 -11.694 1.00 72.06 297 ASN A CA 1
ATOM 2306 C C . ASN A 1 297 ? 19.087 11.767 -12.217 1.00 72.06 297 ASN A C 1
ATOM 2308 O O . ASN A 1 297 ? 18.911 11.589 -13.419 1.00 72.06 297 ASN A O 1
ATOM 2312 N N . TYR A 1 298 ? 18.072 11.787 -11.344 1.00 75.62 298 TYR A N 1
ATOM 2313 C CA . TYR A 1 298 ? 16.658 11.591 -11.698 1.00 75.62 298 TYR A CA 1
ATOM 2314 C C . TYR A 1 298 ? 15.755 12.762 -11.272 1.00 75.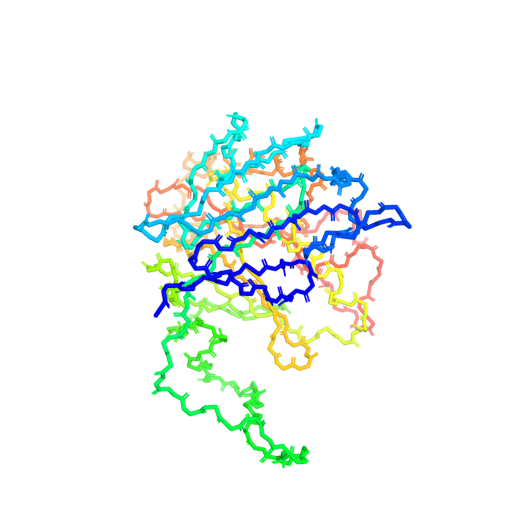62 298 TYR A C 1
ATOM 2316 O O . TYR A 1 298 ? 14.533 12.647 -11.348 1.00 75.62 298 TYR A O 1
ATOM 2324 N N . MET A 1 299 ? 16.333 13.872 -10.800 1.00 72.56 299 MET A N 1
ATOM 232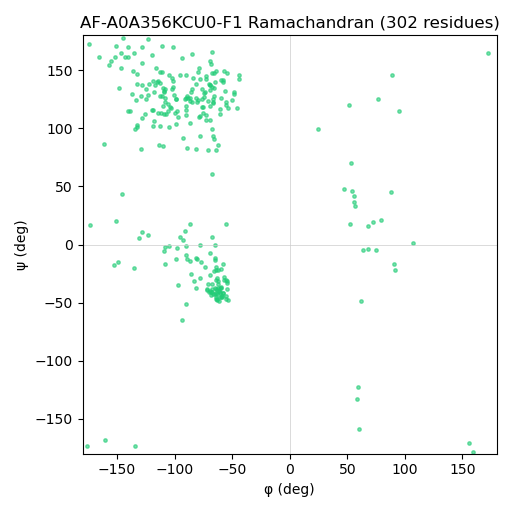5 C CA . MET A 1 299 ? 15.573 15.084 -10.481 1.00 72.56 299 MET A CA 1
ATOM 2326 C C . MET A 1 299 ? 15.217 15.853 -11.752 1.00 72.56 299 MET A C 1
ATOM 2328 O O . MET A 1 299 ? 16.016 15.924 -12.688 1.00 72.56 299 MET A O 1
ATOM 2332 N N . ALA A 1 300 ? 14.017 16.434 -11.780 1.00 73.12 300 ALA A N 1
ATOM 2333 C CA . ALA A 1 300 ? 13.622 17.309 -12.874 1.00 73.12 300 ALA A CA 1
ATOM 2334 C C . ALA A 1 300 ? 14.369 18.659 -12.769 1.00 73.12 300 ALA A C 1
ATOM 2336 O O . ALA A 1 300 ? 14.619 19.107 -11.647 1.00 73.12 300 ALA A O 1
ATOM 2337 N N . PRO A 1 301 ? 14.742 19.314 -13.887 1.00 71.94 301 PRO A N 1
ATOM 2338 C CA . PRO A 1 301 ? 15.506 20.566 -13.867 1.00 71.94 301 PRO A CA 1
ATOM 2339 C C . PRO A 1 301 ? 14.870 21.681 -13.028 1.00 71.94 301 PRO A C 1
ATOM 2341 O O . PRO A 1 301 ? 15.580 22.463 -12.415 1.00 71.94 301 PRO A O 1
ATOM 2344 N N . GLU A 1 302 ? 13.541 21.737 -12.969 1.00 70.56 302 GLU A N 1
ATOM 2345 C CA . GLU A 1 302 ? 12.777 22.689 -12.158 1.00 70.56 302 GLU A CA 1
ATOM 2346 C C . GLU A 1 302 ? 12.880 22.459 -10.637 1.00 70.56 302 GLU A C 1
ATOM 2348 O O . GLU A 1 302 ? 12.360 23.262 -9.866 1.00 70.56 302 GLU A O 1
ATOM 2353 N N . GLN A 1 303 ? 13.515 21.366 -10.200 1.00 58.28 303 GLN A N 1
ATOM 2354 C CA . GLN A 1 303 ? 13.729 21.022 -8.790 1.00 58.28 303 GLN A CA 1
ATOM 2355 C C . GLN A 1 303 ? 15.173 21.258 -8.305 1.00 58.28 303 GLN A C 1
ATOM 2357 O O . GLN A 1 303 ? 15.453 20.965 -7.141 1.00 58.28 303 GLN A O 1
ATOM 2362 N N . ILE A 1 304 ? 16.078 21.721 -9.179 1.00 56.69 304 ILE A N 1
ATOM 2363 C CA . ILE A 1 304 ? 17.517 21.920 -8.908 1.00 56.69 304 ILE A CA 1
ATOM 2364 C C . ILE A 1 304 ? 17.842 23.410 -8.788 1.00 56.69 304 ILE A C 1
ATOM 2366 O O . ILE A 1 304 ? 17.321 24.198 -9.607 1.00 56.69 304 ILE A O 1
#

Solvent-accessible surface area (backbone atoms only — not comparable to full-atom values): 17647 Å² total; per-residue (Å²): 129,67,47,34,29,40,30,34,71,88,78,68,50,72,45,78,40,38,66,77,40,71,47,37,32,14,17,56,51,102,89,34,86,36,79,44,66,36,89,52,88,61,35,31,54,59,21,36,37,38,29,29,43,86,90,71,28,29,39,38,35,42,65,37,88,62,42,35,20,52,75,85,42,73,48,74,52,56,44,76,47,42,61,74,40,40,37,35,40,28,89,74,48,45,37,36,30,36,70,57,80,74,95,84,67,89,84,79,91,70,90,76,76,95,75,84,83,83,80,84,72,80,75,87,50,93,91,64,80,65,67,57,58,89,82,29,40,43,76,46,80,74,48,76,58,95,68,28,40,31,29,36,26,37,34,74,92,74,74,42,66,26,27,36,39,36,36,59,72,59,96,46,94,65,45,63,62,51,31,53,52,36,50,52,57,44,35,73,46,34,84,41,85,38,31,49,28,35,82,50,69,52,71,50,81,98,57,34,39,34,40,32,28,58,52,74,71,53,47,33,43,46,57,42,53,76,73,63,56,51,69,70,60,48,54,52,48,50,54,50,49,51,52,40,51,50,55,33,49,79,71,74,42,74,45,90,56,77,47,48,70,35,30,30,31,33,83,86,71,42,53,31,38,44,71,59,42,54,82,60,76,86,86,73,71,78,55,99,76,79,58,76,92,66,66,75,94,64,59,59,74,93,79,109

Secondary structure (DSSP, 8-state):
--EEEEEETTT--EEEEETT-EEEEEE-BTTB--SEEE--TTS-SS-EEEEEETTTEEEEEE--SS-EEETTEEP-SEEEE-TTPEEEETTTEEEEEEPPPPS-S----S---S-----------TT---SEETTEEEEEEEEEETTEEEEEEEETTTTEEEEEEEEPP--STTHHHHHHHHHHHHHTTTTSTTB--EEEEEEETTTEE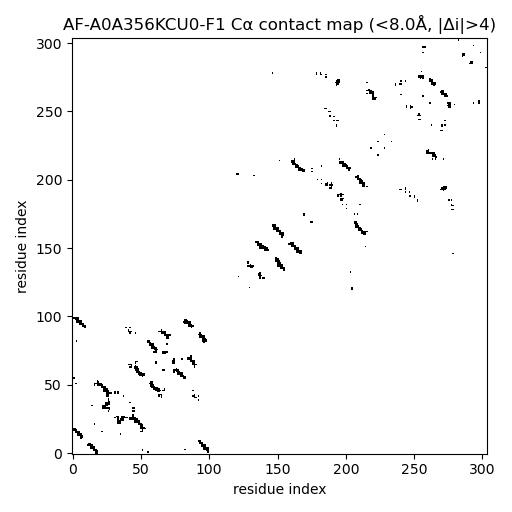EEEEE---EEEHHHHHHTT--HHHHHHHHHHHHHHHHHHHHTT---S--SGGGEEEETTS-EEE----TT--SS----TT---SS-GGG--GGG-

Nearest PDB structures (foldseek):
  7ujs-assembly1_A  TM=7.465E-01  e=6.134E-11  Homo sapiens
  9cmz-assembly1_A  TM=7.811E-01  e=1.636E-08  Plasmodium falciparum 3D7
  9ep8-assembly2_C  TM=8.454E-01  e=9.409E-08  Homo sapiens
  8zu2-assembly1_A  TM=7.131E-01  e=3.011E-09  Homo sapiens
  4imy-assembly3_E  TM=7.237E-01  e=3.220E-08  Homo sapiens

Radius of gyration: 23.64 Å; Cα contacts (8 Å, |Δi|>4): 543; chains: 1; bounding box: 58×43×66 Å

pLDDT: mean 75.19, std 20.18, range [23.81, 97.25]